Protein AF-A0AAF0RWY2-F1 (afdb_monomer)

Radius of gyration: 33.01 Å; Cα contacts (8 Å, |Δi|>4): 329; chains: 1; bounding box: 79×101×94 Å

Foldseek 3Di:
DPPVVVLVVLLVQLVVLLCCLPVPPDPDVVSVVSNVSSVVSVVVSVVCVVPPDPPCPPDDDDDDPPPDDPPPDDDDDDDDDDDDDDDDDDDDDDDDDDDDDDDDDDDDDDDDDDDDDDDDDDDDDDDDDDDDDDDDDDDPPDDPPPPPPPPDDVVVQLVQQKFFFFAFPVRHTDIDTFDPVLAAFEEEEADDDVSLQSLVSRLVSLQVSQPCPPPDDGWDKDKDDEAPRPDDDPDDPDDPHDHHQKMKIFTADPVRHTSYIYMYDHHPVPDDPDHQKYWYQDPVAIWIDGPVRPDITGGDGDGPPCPPPVVVPPPPPPPPDDDPDDDDDDDDD

pLDDT: mean 72.12, std 20.45, range [36.75, 98.25]

Nearest PDB structures (foldseek):
  9c3c-assembly1_d  TM=1.342E-01  e=4.438E+00  Oryctolagus cuniculus

Solvent-accessible surface area (backbone atoms only — not comparable to full-atom values): 21754 Å² total; per-residue (Å²): 130,56,74,65,58,55,48,53,51,38,55,50,50,18,52,50,30,38,47,49,34,71,74,40,97,52,62,71,70,60,24,52,52,30,42,53,52,17,52,49,35,52,51,50,51,55,45,56,67,68,64,55,72,76,75,80,73,71,89,71,81,90,75,77,91,81,76,78,74,92,75,78,76,84,78,90,78,89,82,95,84,83,90,80,89,82,78,87,83,84,81,78,91,81,86,88,85,88,78,84,82,89,77,86,75,92,77,92,75,82,82,77,88,78,85,82,76,86,78,89,78,85,76,78,89,75,86,75,76,92,74,90,74,90,76,75,95,70,90,83,85,80,76,88,74,73,69,75,66,74,80,68,53,70,66,56,53,59,70,36,45,68,44,69,57,25,24,32,93,87,63,48,76,40,70,46,62,37,38,98,86,48,40,35,33,36,35,38,33,23,66,59,72,67,34,53,36,44,50,51,25,50,49,52,47,60,66,61,55,62,70,80,52,93,84,60,77,76,65,47,74,50,73,46,72,12,56,85,50,96,61,85,80,79,82,61,88,86,66,78,90,45,57,72,42,21,34,39,32,36,32,26,43,84,89,65,49,69,34,35,38,38,36,37,24,55,39,79,92,67,57,67,96,71,59,46,36,38,38,42,39,53,100,89,48,36,32,37,34,50,65,85,64,84,56,80,41,59,32,52,63,46,60,57,78,76,70,69,72,70,72,80,68,68,68,76,87,83,82,82,82,80,78,85,78,76,86,90,80,85,86,82,137

Secondary structure (DSSP, 8-state):
--HHHHHHHHHHHHHHHHHHHHHS---HHHHHHHHHHHHHHHHHHHHHHH-S------------TT---TT--------------------------------------PPPP----------------------------SS----------HHHHHHT-PEEEEE-TT--EEEEPPPTTS-EEEEEE--SHHHHHHHHHHHHHHHH-----TTPPPPEEEEEE-TT-SS-----TT---PPTT-EEEEEE-TTS-EEEEEEEESSGGG--S--SEEEEEETTEEEEEETT----EEEEE-------GGGGG--------------------

Sequence (333 aa):
MSPFAARCCLVGAALLLAALGVLGDVPGTARVVLLVAAACCGGLDVLVVRTAPSVETGSAPLIDPLGADPFATATPDADPLAAGPVDTGRLGADPLGAGTTGAEPDGAHRPSADEASADEASADEASADEASADEASADQRGADRLEAAPFSDPEEERRRGVISLGRTADGRPVRVSTGADGTCHLVVVGVGALADAVFAAIATQLTVLDGSAPGGTAVEVREAFGPGVGRGAVTGAESPALPDGTAVAVRLEPDGGPLLTVVLVPGLHLLPRQWDHLVEVSRHGCRVQDRSGARWTTIEPVLPVLTEAADAGRVDAGRGHAGLAGAGRVEPG

Mean predicted aligned error: 18.53 Å

Structure (mmCIF, N/CA/C/O backbone):
data_AF-A0AAF0RWY2-F1
#
_entry.id   AF-A0AAF0RWY2-F1
#
loop_
_atom_site.group_PDB
_atom_site.id
_atom_site.type_symbol
_atom_site.label_atom_id
_atom_site.label_alt_id
_atom_site.label_comp_id
_atom_site.label_asym_id
_atom_site.label_entity_id
_atom_site.label_seq_id
_atom_site.pdbx_PDB_ins_code
_atom_site.Cartn_x
_atom_site.Cartn_y
_atom_site.Cartn_z
_atom_site.occupancy
_atom_site.B_iso_or_equiv
_atom_site.auth_seq_id
_atom_site.auth_comp_id
_atom_site.auth_asym_id
_atom_site.auth_atom_id
_atom_site.pdbx_PDB_model_num
ATOM 1 N N . MET A 1 1 ? -24.863 14.626 -4.725 1.00 60.03 1 MET A N 1
ATOM 2 C CA . MET A 1 1 ? -23.777 14.976 -3.781 1.00 60.03 1 MET A CA 1
ATOM 3 C C . MET A 1 1 ? -22.774 13.843 -3.776 1.00 60.03 1 MET A C 1
ATOM 5 O O . MET A 1 1 ? -23.206 12.698 -3.796 1.00 60.03 1 MET A O 1
ATOM 9 N N . SER A 1 2 ? -21.472 14.135 -3.793 1.00 78.88 2 SER A N 1
ATOM 10 C CA . SER A 1 2 ? -20.462 13.083 -3.662 1.00 78.88 2 SER A CA 1
ATOM 11 C C . SER A 1 2 ? -20.523 12.470 -2.252 1.00 78.88 2 SER A C 1
ATOM 13 O O . SER A 1 2 ? -20.866 13.177 -1.298 1.00 78.88 2 SER A O 1
ATOM 15 N N . PRO A 1 3 ? -20.187 11.179 -2.086 1.00 75.12 3 PRO A N 1
ATOM 16 C CA . PRO A 1 3 ? -20.139 10.536 -0.770 1.00 75.12 3 PRO A CA 1
ATOM 17 C C . PRO A 1 3 ? -19.197 11.266 0.201 1.00 75.12 3 PRO A C 1
ATOM 19 O O . PRO A 1 3 ? -19.457 11.318 1.399 1.00 75.12 3 PRO A O 1
ATOM 22 N N . PHE A 1 4 ? -18.155 11.916 -0.321 1.00 71.94 4 PHE A N 1
ATOM 23 C CA . PHE A 1 4 ? -17.268 12.781 0.453 1.00 71.94 4 PHE A CA 1
ATOM 24 C C . PHE A 1 4 ? -17.979 14.025 1.013 1.00 71.94 4 PHE A C 1
ATOM 26 O O . PHE A 1 4 ? -17.859 14.322 2.199 1.00 71.94 4 PHE A O 1
ATOM 33 N N . ALA A 1 5 ? -18.777 14.721 0.194 1.00 76.00 5 ALA A N 1
ATOM 34 C CA . ALA A 1 5 ? -19.522 15.901 0.638 1.00 76.00 5 ALA A CA 1
ATOM 35 C C . ALA A 1 5 ? -20.546 15.556 1.731 1.00 76.00 5 ALA A C 1
ATOM 37 O O . ALA A 1 5 ? -20.675 16.291 2.707 1.00 76.00 5 ALA A O 1
ATOM 38 N N . ALA A 1 6 ? -21.222 14.408 1.610 1.00 77.38 6 ALA A N 1
ATOM 39 C CA . ALA A 1 6 ? -22.154 13.931 2.631 1.00 77.38 6 ALA A CA 1
ATOM 40 C C . ALA A 1 6 ? -21.456 13.677 3.982 1.00 77.38 6 ALA A C 1
ATOM 42 O O . ALA A 1 6 ? -21.970 14.088 5.023 1.00 77.38 6 ALA A O 1
ATOM 43 N N . ARG A 1 7 ? -20.257 13.076 3.963 1.00 80.25 7 ARG A N 1
ATOM 44 C CA . ARG A 1 7 ? -19.438 12.841 5.166 1.00 80.25 7 ARG A CA 1
ATOM 45 C C . ARG A 1 7 ? -18.982 14.142 5.819 1.00 80.25 7 ARG A C 1
ATOM 47 O O . ARG A 1 7 ? -19.181 14.325 7.016 1.00 80.25 7 ARG A O 1
ATOM 54 N N . CYS A 1 8 ? -18.450 15.084 5.037 1.00 79.50 8 CYS A N 1
ATOM 55 C CA . CYS A 1 8 ? -18.064 16.400 5.558 1.00 79.50 8 CYS A CA 1
ATOM 56 C C . CYS A 1 8 ? -19.239 17.119 6.236 1.00 79.50 8 CYS A C 1
ATOM 58 O O . CYS A 1 8 ? -19.061 17.712 7.300 1.00 79.50 8 CYS A O 1
ATOM 60 N N . CYS A 1 9 ? -20.443 17.040 5.663 1.00 85.06 9 CYS A N 1
ATOM 61 C CA . CYS A 1 9 ? -21.633 17.633 6.269 1.00 85.06 9 CYS A CA 1
ATOM 62 C C . CYS A 1 9 ? -22.030 16.953 7.590 1.00 85.06 9 CYS A C 1
ATOM 64 O O . CYS A 1 9 ? -22.360 17.659 8.541 1.00 85.06 9 CYS A O 1
ATOM 66 N N . LEU A 1 10 ? -21.973 15.617 7.678 1.00 83.56 10 LEU A N 1
ATOM 67 C CA . LEU A 1 10 ? -22.312 14.878 8.904 1.00 83.56 10 LEU A CA 1
ATOM 68 C C . LEU A 1 10 ? -21.333 15.167 10.046 1.00 83.56 10 LEU A C 1
ATOM 70 O O . LEU A 1 10 ? -21.764 15.494 11.153 1.00 83.56 10 LEU A O 1
ATOM 74 N N . VAL A 1 11 ? -20.028 15.116 9.768 1.00 84.19 11 VAL A N 1
ATOM 75 C CA . VAL A 1 11 ? -18.984 15.408 10.763 1.00 84.19 11 VAL A CA 1
ATOM 76 C C . VAL A 1 11 ? -19.058 16.871 11.209 1.00 84.19 11 VAL A C 1
ATOM 78 O O . VAL A 1 11 ? -19.011 17.158 12.407 1.00 84.19 11 VAL A O 1
ATOM 81 N N . GLY A 1 12 ? -19.250 17.801 10.267 1.00 85.75 12 GLY A N 1
ATOM 82 C CA . GLY A 1 12 ? -19.410 19.223 10.571 1.00 85.75 12 GLY A CA 1
ATOM 83 C C . GLY A 1 12 ? -20.631 19.508 11.450 1.00 85.75 12 GLY A C 1
ATOM 84 O O . GLY A 1 12 ? -20.525 20.243 12.432 1.00 85.75 12 GLY A O 1
ATOM 85 N N . ALA A 1 13 ? -21.776 18.885 11.152 1.00 85.94 13 ALA A N 1
ATOM 86 C CA . ALA A 1 13 ? -22.985 19.021 11.959 1.00 85.94 13 ALA A CA 1
ATOM 87 C C . ALA A 1 13 ? -22.807 18.442 13.372 1.00 85.94 13 ALA A C 1
ATOM 89 O O . ALA A 1 13 ? -23.221 19.075 14.343 1.00 85.94 13 ALA A O 1
ATOM 90 N N . ALA A 1 14 ? -22.158 17.280 13.506 1.00 85.75 14 ALA A N 1
ATOM 91 C CA . ALA A 1 14 ? -21.892 16.661 14.805 1.00 85.75 14 ALA A CA 1
ATOM 92 C C . ALA A 1 14 ? -21.015 17.555 15.700 1.00 85.75 14 ALA A C 1
ATOM 94 O O . ALA A 1 14 ? -21.367 17.804 16.855 1.00 85.75 14 ALA A O 1
ATOM 95 N N . LEU A 1 15 ? -19.915 18.091 15.157 1.00 89.12 15 LEU A N 1
ATOM 96 C CA . LEU A 1 15 ? -19.011 18.988 15.886 1.00 89.12 15 LEU A CA 1
ATOM 97 C C . LEU A 1 15 ? -19.699 20.294 16.291 1.00 89.12 15 LEU A C 1
ATOM 99 O O . LEU A 1 15 ? -19.542 20.742 17.426 1.00 89.12 15 LEU A O 1
ATOM 103 N N . LEU A 1 16 ? -20.491 20.884 15.392 1.00 91.00 16 LEU A N 1
ATOM 104 C CA . LEU A 1 16 ? -21.227 22.113 15.680 1.00 91.00 16 LEU A CA 1
ATOM 105 C C . LEU A 1 16 ? -22.250 21.909 16.807 1.00 91.00 16 LEU A C 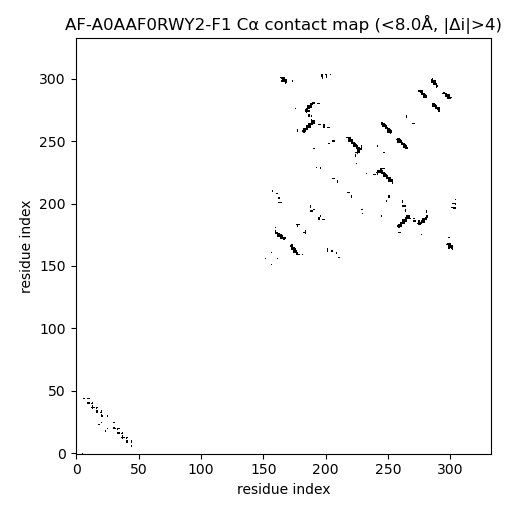1
ATOM 107 O O . LEU A 1 16 ? -22.317 22.721 17.728 1.00 91.00 16 LEU A O 1
ATOM 111 N N . LEU A 1 17 ? -23.019 20.816 16.769 1.00 85.00 17 LEU A N 1
ATOM 112 C CA . LEU A 1 17 ? -24.006 20.492 17.805 1.00 85.00 17 LEU A CA 1
ATOM 113 C C . LEU A 1 17 ? -23.346 20.210 19.160 1.00 85.00 17 LEU A C 1
ATOM 115 O O . LEU A 1 17 ? -23.830 20.692 20.185 1.00 85.00 17 LEU A O 1
ATOM 119 N N . ALA A 1 18 ? -22.222 19.489 19.171 1.00 85.25 18 ALA A N 1
ATOM 120 C CA . ALA A 1 18 ? -21.449 19.247 20.385 1.00 85.25 18 ALA A CA 1
ATOM 121 C C . ALA A 1 18 ? -20.901 20.557 20.975 1.00 85.25 18 ALA A C 1
ATOM 123 O O . ALA A 1 18 ? -21.056 20.805 22.171 1.00 85.25 18 ALA A O 1
ATOM 124 N N . ALA A 1 19 ? -20.333 21.433 20.139 1.00 87.31 19 ALA A N 1
ATOM 125 C CA . ALA A 1 19 ? -19.833 22.736 20.567 1.00 87.31 19 ALA A CA 1
ATOM 126 C C . ALA A 1 19 ? -20.952 23.617 21.145 1.00 87.31 19 ALA A C 1
ATOM 128 O O . ALA A 1 19 ? -20.782 24.187 22.221 1.00 87.31 19 ALA A O 1
ATOM 129 N N . LEU A 1 20 ? -22.116 23.678 20.487 1.00 88.19 20 LEU A N 1
ATOM 130 C CA . LEU A 1 20 ? -23.284 24.414 20.984 1.00 88.19 20 LEU A CA 1
ATOM 131 C C . LEU A 1 20 ? -23.815 23.842 22.305 1.00 88.19 20 LEU A C 1
ATOM 133 O O . LEU A 1 20 ? -24.197 24.607 23.187 1.00 88.19 20 LEU A O 1
ATOM 137 N N . GLY A 1 21 ? -23.815 22.518 22.471 1.00 85.19 21 GLY A N 1
ATOM 138 C CA . GLY A 1 21 ? -24.230 21.872 23.716 1.00 85.19 21 GLY A CA 1
ATOM 139 C C . GLY A 1 21 ? -23.279 22.151 24.885 1.00 85.19 21 GLY A C 1
ATOM 140 O O . GLY A 1 21 ? -23.738 22.392 26.000 1.00 85.19 21 GLY A O 1
ATOM 141 N N . VAL A 1 22 ? -21.965 22.142 24.640 1.00 88.25 22 VAL A N 1
ATOM 142 C CA . VAL A 1 22 ? -20.935 22.312 25.681 1.00 88.25 22 VAL A CA 1
ATOM 143 C C . VAL A 1 22 ? -20.715 23.782 26.041 1.00 88.25 22 VAL A C 1
ATOM 145 O O . VAL A 1 22 ? -20.659 24.117 27.222 1.00 88.25 22 VAL A O 1
ATOM 148 N N . LEU A 1 23 ? -20.590 24.653 25.038 1.00 91.81 23 LEU A N 1
ATOM 149 C CA . LEU A 1 23 ? -20.225 26.063 25.220 1.00 91.81 23 LEU A CA 1
ATOM 150 C C . LEU A 1 23 ? -21.443 26.981 25.336 1.00 91.81 23 LEU A C 1
ATOM 152 O O . LEU A 1 23 ? -21.331 28.083 25.867 1.00 91.81 23 LEU A O 1
ATOM 156 N N . GLY A 1 24 ? -22.599 26.553 24.827 1.00 89.88 24 GLY A N 1
ATOM 157 C CA . GLY A 1 24 ? -23.821 27.336 24.899 1.00 89.88 24 GLY A CA 1
ATOM 158 C C . GLY A 1 24 ? -24.411 27.341 26.307 1.00 89.88 24 GLY A C 1
ATOM 159 O O . GLY A 1 24 ? -24.459 26.311 26.994 1.00 89.88 24 GLY A O 1
ATOM 160 N N . ASP A 1 25 ? -24.925 28.503 26.704 1.00 90.00 25 ASP A N 1
ATOM 161 C CA . ASP A 1 25 ? -25.772 28.656 27.885 1.00 90.00 25 ASP A CA 1
ATOM 162 C C . ASP A 1 25 ? -27.186 28.147 27.567 1.00 90.00 25 ASP A C 1
ATOM 164 O O . ASP A 1 25 ? -28.130 28.896 27.316 1.00 90.00 25 ASP A O 1
ATOM 168 N N . VAL A 1 26 ? -27.286 26.825 27.427 1.00 90.00 26 VAL A N 1
ATOM 169 C CA . VAL A 1 26 ? -28.505 26.130 27.026 1.00 90.00 26 VAL A CA 1
ATOM 170 C C . VAL A 1 26 ? -29.102 25.446 28.260 1.00 90.00 26 VAL A C 1
ATOM 172 O O . VAL A 1 26 ? -28.394 24.687 28.931 1.00 90.00 26 VAL A O 1
ATOM 175 N N . PRO A 1 27 ? -30.395 25.658 28.575 1.00 87.00 27 PRO A N 1
ATOM 176 C CA . PRO A 1 27 ? -31.041 25.024 29.720 1.00 87.00 27 PRO A CA 1
ATOM 177 C C . PRO A 1 27 ? -31.003 23.492 29.607 1.00 87.00 27 PRO A C 1
ATOM 179 O O . PRO A 1 27 ? -31.053 22.927 28.512 1.00 87.00 27 PRO A O 1
ATOM 182 N N . GLY A 1 28 ? -30.914 22.818 30.758 1.00 88.62 28 GLY A N 1
ATOM 183 C CA . GLY A 1 28 ? -30.430 21.436 30.875 1.00 88.62 28 GLY A CA 1
ATOM 184 C C . GLY A 1 28 ? -31.049 20.409 29.921 1.00 88.62 28 GLY A C 1
ATOM 185 O O . GLY A 1 28 ? -30.322 19.604 29.345 1.00 88.62 28 GLY A O 1
ATOM 186 N N . THR A 1 29 ? -32.361 20.449 29.679 1.00 91.81 29 THR A N 1
ATOM 187 C CA . THR A 1 29 ? -33.021 19.511 28.751 1.00 91.81 29 THR A CA 1
ATOM 188 C C . THR A 1 29 ? -32.620 19.741 27.295 1.00 91.81 29 THR A C 1
ATOM 190 O O . THR A 1 29 ? -32.373 18.780 26.570 1.00 91.81 29 THR A O 1
ATOM 193 N N . ALA A 1 30 ? -32.477 20.994 26.865 1.00 85.00 30 ALA A N 1
ATOM 194 C CA . ALA A 1 30 ? -32.045 21.321 25.510 1.00 85.00 30 ALA A CA 1
ATOM 195 C C . ALA A 1 30 ? -30.559 20.982 25.280 1.00 85.00 30 ALA A C 1
ATOM 197 O O . ALA A 1 30 ? -30.203 20.516 24.198 1.00 85.00 30 ALA A O 1
ATOM 198 N N . ARG A 1 31 ? -29.707 21.093 26.311 1.00 88.12 31 ARG A N 1
ATOM 199 C CA . ARG A 1 31 ? -28.316 20.608 26.255 1.00 88.12 31 ARG A CA 1
ATOM 200 C C . ARG A 1 31 ? -28.246 19.094 26.019 1.00 88.12 31 ARG A C 1
ATOM 202 O O . ARG A 1 31 ? -27.472 18.651 25.174 1.00 88.12 31 ARG A O 1
ATOM 209 N N . VAL A 1 32 ? -29.071 18.304 26.713 1.00 89.75 32 VAL A N 1
ATOM 210 C CA . VAL A 1 32 ? -29.123 16.842 26.518 1.00 89.75 32 VAL A CA 1
ATOM 211 C C . VAL A 1 32 ? -29.552 16.492 25.091 1.00 89.75 32 VAL A C 1
ATOM 213 O O . VAL A 1 32 ? -28.916 15.654 24.458 1.00 89.75 32 VAL A O 1
ATOM 216 N N . VAL A 1 33 ? -30.567 17.172 24.547 1.00 91.38 33 VAL A N 1
ATOM 217 C CA . VAL A 1 33 ? -31.030 16.943 23.166 1.00 91.38 33 VAL A CA 1
ATOM 218 C C . VAL A 1 33 ? -29.926 17.230 22.142 1.00 91.38 33 VAL A C 1
ATOM 220 O O . VAL A 1 33 ? -29.730 16.430 21.229 1.00 91.38 33 VAL A O 1
ATOM 223 N N . LEU A 1 34 ? -29.167 18.319 22.306 1.00 84.94 34 LEU A N 1
ATOM 224 C CA . LEU A 1 34 ? -28.057 18.661 21.406 1.00 84.94 34 LEU A CA 1
ATOM 225 C C . LEU A 1 34 ? -26.933 17.616 21.440 1.00 84.94 34 LEU A C 1
ATOM 227 O O . LEU A 1 34 ? -26.422 17.235 20.387 1.00 84.94 34 LEU A O 1
ATOM 231 N N . LEU A 1 35 ? -26.578 17.113 22.626 1.00 84.31 35 LEU A N 1
ATOM 232 C CA . LEU A 1 35 ? -25.543 16.085 22.770 1.00 84.31 35 LEU A CA 1
ATOM 233 C C . LEU A 1 35 ? -25.983 14.735 22.188 1.00 84.31 35 LEU A C 1
ATOM 235 O O . LEU A 1 35 ? -25.196 14.078 21.508 1.00 84.31 35 LEU A O 1
ATOM 239 N N . VAL A 1 36 ? -27.245 14.344 22.387 1.00 91.00 36 VAL A N 1
ATOM 240 C CA . VAL A 1 36 ? -27.810 13.128 21.779 1.00 91.00 36 VAL A CA 1
ATOM 241 C C . VAL A 1 36 ? -27.847 13.248 20.254 1.00 91.00 36 VAL A C 1
ATOM 243 O O . VAL A 1 36 ? -27.477 12.304 19.558 1.00 91.00 36 VAL A O 1
ATOM 246 N N . ALA A 1 37 ? -28.230 14.411 19.720 1.00 88.06 37 ALA A N 1
ATOM 247 C CA . ALA A 1 37 ? -28.212 14.662 18.281 1.00 88.06 37 ALA A CA 1
ATOM 248 C C . ALA A 1 37 ? -26.786 14.586 17.705 1.00 88.06 37 ALA A C 1
ATOM 250 O O . ALA A 1 37 ? -26.579 13.941 16.678 1.00 88.06 37 ALA A O 1
ATOM 251 N N . ALA A 1 38 ? -25.791 15.163 18.389 1.00 86.81 38 ALA A N 1
ATOM 252 C CA . ALA A 1 38 ? -24.385 15.063 17.993 1.00 86.81 38 ALA A CA 1
ATOM 253 C C . ALA A 1 38 ? -23.887 13.606 17.981 1.00 86.81 38 ALA A C 1
ATOM 255 O O . ALA A 1 38 ? -23.265 13.173 17.008 1.00 86.81 38 ALA A O 1
ATOM 256 N N . ALA A 1 39 ? -24.215 12.830 19.020 1.00 84.38 39 ALA A N 1
ATOM 257 C CA . ALA A 1 39 ? -23.885 11.408 19.096 1.00 84.38 39 ALA A CA 1
ATOM 258 C C . ALA A 1 39 ? -24.559 10.597 17.974 1.00 84.38 39 ALA A C 1
ATOM 260 O O . ALA A 1 39 ? -23.928 9.725 17.379 1.00 84.38 39 ALA A O 1
ATOM 261 N N . CYS A 1 40 ? -25.812 10.915 17.635 1.00 88.81 40 CYS A N 1
ATOM 262 C CA . CYS A 1 40 ? -26.535 10.279 16.535 1.00 88.81 40 CYS A CA 1
ATOM 263 C C . CYS A 1 40 ? -25.875 10.563 15.176 1.00 88.81 40 CYS A C 1
ATOM 265 O O . CYS A 1 40 ? -25.651 9.631 14.405 1.00 88.81 40 CYS A O 1
ATOM 267 N N . CYS A 1 41 ? -25.481 11.814 14.907 1.00 82.56 41 CYS A N 1
ATOM 268 C CA . CYS A 1 41 ? -24.749 12.171 13.688 1.00 82.56 41 CYS A CA 1
ATOM 269 C C . CYS A 1 41 ? -23.411 11.420 13.575 1.00 82.56 41 CYS A C 1
ATOM 271 O O . CYS A 1 41 ? -23.096 10.902 12.505 1.00 82.56 41 CYS A O 1
ATOM 273 N N . GLY A 1 42 ? -22.658 11.300 14.676 1.00 78.38 42 GLY A N 1
ATOM 274 C CA . GLY A 1 42 ? -21.427 10.501 14.710 1.00 78.38 42 GLY A CA 1
ATOM 275 C C . GLY A 1 42 ? -21.676 9.004 14.483 1.00 78.38 42 GLY A C 1
ATOM 276 O O . GLY A 1 42 ? -20.946 8.357 13.737 1.00 78.38 42 GLY A O 1
ATOM 277 N N . GLY A 1 43 ? -22.747 8.453 15.064 1.00 84.88 43 GLY A N 1
ATOM 278 C CA . GLY A 1 43 ? -23.145 7.058 14.855 1.00 84.88 43 GLY A CA 1
ATOM 279 C C . GLY A 1 43 ? -23.544 6.753 13.408 1.00 84.88 43 GLY A C 1
ATOM 280 O O . GLY A 1 43 ? -23.165 5.709 12.876 1.00 84.88 43 GLY A O 1
ATOM 281 N N . LEU A 1 44 ? -24.261 7.671 12.750 1.00 81.31 44 LEU A N 1
ATOM 282 C CA . LEU A 1 44 ? -24.630 7.542 11.338 1.00 81.31 44 LEU A CA 1
ATOM 283 C C . LEU A 1 44 ? -23.410 7.581 10.414 1.00 81.31 44 LEU A C 1
ATOM 285 O O . LEU A 1 44 ? -23.374 6.815 9.457 1.00 81.31 44 LEU A O 1
ATOM 289 N N . ASP A 1 45 ? -22.401 8.405 10.705 1.00 80.06 45 ASP A N 1
ATOM 290 C CA . ASP A 1 45 ? -21.154 8.424 9.929 1.00 80.06 45 ASP A CA 1
ATOM 291 C C . ASP A 1 45 ? -20.431 7.065 9.991 1.00 80.06 45 ASP A C 1
ATOM 293 O O . ASP A 1 45 ? -20.089 6.485 8.958 1.00 80.06 45 ASP A O 1
ATOM 297 N N . VAL A 1 46 ? -20.315 6.476 11.189 1.00 76.06 46 VAL A N 1
ATOM 298 C CA . VAL A 1 46 ? -19.726 5.136 11.375 1.00 76.06 46 VAL A CA 1
ATOM 299 C C . VAL A 1 46 ? -20.534 4.055 10.652 1.00 76.06 46 VAL A C 1
ATOM 301 O O . VAL A 1 46 ? -19.952 3.163 10.030 1.00 76.06 46 VAL A O 1
ATOM 304 N N . LEU A 1 47 ? -21.866 4.127 10.710 1.00 81.25 47 LEU A N 1
ATOM 305 C CA . LEU A 1 47 ? -22.746 3.217 9.977 1.00 81.25 47 LEU A CA 1
ATOM 306 C C . LEU A 1 47 ? -22.540 3.350 8.468 1.00 81.25 47 LEU A C 1
ATOM 308 O O . LEU A 1 47 ? -22.305 2.340 7.824 1.00 81.25 47 LEU A O 1
ATOM 312 N N . VAL A 1 48 ? -22.516 4.566 7.917 1.00 80.38 48 VAL A N 1
ATOM 313 C CA . VAL A 1 48 ? -22.273 4.814 6.484 1.00 80.38 48 VAL A CA 1
ATOM 314 C C . VAL A 1 48 ? -20.898 4.303 6.040 1.00 80.38 48 VAL A C 1
ATOM 316 O O . VAL A 1 48 ? -20.762 3.798 4.926 1.00 80.38 48 VAL A O 1
ATOM 319 N N . VAL A 1 49 ? -19.873 4.399 6.891 1.00 75.44 49 VAL A N 1
ATOM 320 C CA . VAL A 1 49 ? -18.549 3.816 6.618 1.00 75.44 49 VAL A CA 1
ATOM 321 C C . VAL A 1 49 ? -18.609 2.289 6.592 1.00 75.44 49 VAL A C 1
ATOM 323 O O . VAL A 1 49 ? -17.988 1.674 5.730 1.00 75.44 49 VAL A O 1
ATOM 326 N N . ARG A 1 50 ? -19.363 1.672 7.508 1.00 77.12 50 ARG A N 1
ATOM 327 C CA . ARG A 1 50 ? -19.470 0.210 7.609 1.00 77.12 50 ARG A CA 1
ATOM 328 C C . ARG A 1 50 ? -20.408 -0.421 6.587 1.00 77.12 50 ARG A C 1
ATOM 330 O O . ARG A 1 50 ? -20.172 -1.556 6.194 1.00 77.12 50 ARG A O 1
ATOM 337 N N . THR A 1 51 ? -21.466 0.275 6.185 1.00 72.44 51 THR A N 1
ATOM 338 C CA . THR A 1 51 ? -22.480 -0.233 5.253 1.00 72.44 51 THR A CA 1
ATOM 339 C C . THR A 1 51 ? -22.228 0.189 3.820 1.00 72.44 51 THR A C 1
ATOM 341 O O . THR A 1 51 ? -23.082 -0.077 2.980 1.00 72.44 51 THR A O 1
ATOM 344 N N . ALA A 1 52 ? -21.112 0.864 3.519 1.00 63.22 52 ALA A N 1
ATOM 345 C CA . ALA A 1 52 ? -20.681 1.020 2.139 1.00 63.22 52 ALA A CA 1
ATOM 346 C C . ALA A 1 52 ? -20.577 -0.398 1.558 1.00 63.22 52 ALA A C 1
ATOM 348 O O . ALA A 1 52 ? -19.719 -1.159 2.017 1.00 63.22 52 ALA A O 1
ATOM 349 N N . PRO A 1 53 ? -21.496 -0.799 0.655 1.00 46.47 53 PRO A N 1
ATOM 350 C CA . PRO A 1 53 ? -21.523 -2.161 0.170 1.00 46.47 53 PRO A CA 1
ATOM 351 C C . PRO A 1 53 ? -20.166 -2.404 -0.468 1.00 46.47 53 PRO A C 1
ATOM 353 O O . PRO A 1 53 ? -19.762 -1.681 -1.381 1.00 46.47 53 PRO A O 1
ATOM 356 N N . SER A 1 54 ? -19.448 -3.399 0.050 1.00 46.47 54 SER A N 1
ATOM 357 C CA . SER A 1 54 ? -18.448 -4.068 -0.765 1.00 46.47 54 SER A CA 1
ATOM 358 C C . SER A 1 54 ? -19.262 -4.607 -1.923 1.00 46.47 54 SER A C 1
ATOM 360 O O . SER A 1 54 ? -20.077 -5.504 -1.723 1.00 46.47 54 SER A O 1
ATOM 362 N N . VAL A 1 55 ? -19.200 -3.919 -3.064 1.00 50.97 55 VAL A N 1
ATOM 363 C CA . VAL A 1 55 ? -19.871 -4.354 -4.280 1.00 50.97 55 VAL A CA 1
ATOM 364 C C . VAL A 1 55 ? -19.336 -5.753 -4.512 1.00 50.97 55 VAL A C 1
ATOM 366 O O . VAL A 1 55 ? -18.158 -5.937 -4.798 1.00 50.97 55 VAL A O 1
ATOM 369 N N . GLU A 1 56 ? -20.182 -6.736 -4.226 1.00 48.75 56 GLU A N 1
ATOM 370 C CA . GLU A 1 56 ? -19.886 -8.144 -4.393 1.00 48.75 56 GLU A CA 1
ATOM 371 C C . GLU A 1 56 ? -19.925 -8.375 -5.904 1.00 48.75 56 GLU A C 1
ATOM 373 O O . GLU A 1 56 ? -20.948 -8.725 -6.494 1.00 48.75 56 GLU A O 1
ATOM 378 N N . THR A 1 57 ? -18.830 -8.001 -6.567 1.00 48.50 57 THR A N 1
ATOM 379 C CA . THR A 1 57 ? -18.669 -8.175 -8.002 1.00 48.50 57 THR A CA 1
ATOM 380 C C . THR A 1 57 ? -18.530 -9.669 -8.233 1.00 48.50 57 THR A C 1
ATOM 382 O O . THR A 1 57 ? -17.565 -10.300 -7.800 1.00 48.50 57 THR A O 1
ATOM 385 N N . GLY A 1 58 ? -19.564 -10.240 -8.849 1.00 44.47 58 GLY A N 1
ATOM 386 C CA . GLY A 1 58 ? -19.674 -11.660 -9.131 1.00 44.47 58 GLY A CA 1
ATOM 387 C C . GLY A 1 58 ? -18.393 -12.230 -9.730 1.00 44.47 58 GLY A C 1
ATOM 388 O O . GLY A 1 58 ? -17.797 -11.638 -10.626 1.00 44.47 58 GLY A O 1
ATOM 389 N N . SER A 1 59 ? -18.015 -13.390 -9.193 1.00 40.91 59 SER A N 1
ATOM 390 C CA . SER A 1 59 ? -16.940 -14.284 -9.619 1.00 40.91 59 SER A CA 1
ATOM 391 C C . SER A 1 59 ? -16.575 -14.126 -11.102 1.00 40.91 59 SER A C 1
ATOM 393 O O . SER A 1 59 ? -17.219 -14.693 -11.985 1.00 40.91 59 SER A O 1
ATOM 395 N N . ALA A 1 60 ? -15.533 -13.339 -11.368 1.00 43.78 60 ALA A N 1
ATOM 396 C CA . ALA A 1 60 ? -14.849 -13.358 -12.648 1.00 43.78 60 ALA A CA 1
ATOM 397 C C . ALA A 1 60 ? -13.877 -14.553 -12.661 1.00 43.78 60 ALA A C 1
ATOM 399 O O . ALA A 1 60 ? -13.261 -14.856 -11.632 1.00 43.78 60 ALA A O 1
ATOM 400 N N . PRO A 1 61 ? -13.758 -15.266 -13.792 1.00 39.44 61 PRO A N 1
ATOM 401 C CA . PRO A 1 61 ? -12.943 -16.465 -13.889 1.00 39.44 61 PRO A CA 1
ATOM 402 C C . PRO A 1 61 ? -11.465 -16.134 -13.665 1.00 39.44 61 PRO A C 1
ATOM 404 O O . PRO A 1 61 ? -10.929 -15.178 -14.219 1.00 39.44 61 PRO A O 1
ATOM 407 N N . LEU A 1 62 ? -10.826 -16.967 -12.848 1.00 38.16 62 LEU A N 1
ATOM 408 C CA . LEU A 1 62 ? -9.392 -17.023 -12.596 1.00 38.16 62 LEU A CA 1
ATOM 409 C C . LEU A 1 62 ? -8.631 -17.158 -13.929 1.00 38.16 62 LEU A C 1
ATOM 411 O O . LEU A 1 62 ? -8.529 -18.255 -14.474 1.00 38.16 62 LEU A O 1
ATOM 415 N N . ILE A 1 63 ? -8.122 -16.048 -14.467 1.00 43.53 63 ILE A N 1
ATOM 416 C CA . ILE A 1 63 ? -7.161 -16.058 -15.574 1.00 43.53 63 ILE A CA 1
ATOM 417 C C . ILE A 1 63 ? -5.764 -16.102 -14.962 1.00 43.53 63 ILE A C 1
ATOM 419 O O . ILE A 1 63 ? -5.411 -15.244 -14.158 1.00 43.53 63 ILE A O 1
ATOM 423 N N . ASP A 1 64 ? -4.999 -17.123 -15.340 1.00 40.66 64 ASP A N 1
ATOM 424 C CA . ASP A 1 64 ? -3.583 -17.299 -15.025 1.00 40.66 64 ASP A CA 1
ATOM 425 C C . ASP A 1 64 ? -2.738 -16.408 -15.963 1.00 40.66 64 ASP A C 1
ATOM 427 O O . ASP A 1 64 ? -2.691 -16.682 -17.166 1.00 40.66 64 ASP A O 1
ATOM 431 N N . PRO A 1 65 ? -2.103 -15.319 -15.485 1.00 42.41 65 PRO A N 1
ATOM 432 C CA . PRO A 1 65 ? -1.410 -14.373 -16.358 1.00 42.41 65 PRO A CA 1
ATOM 433 C C . PRO A 1 65 ? 0.042 -14.770 -16.687 1.00 42.41 65 PRO A C 1
ATOM 435 O O . PRO A 1 65 ? 0.801 -13.928 -17.154 1.00 42.41 65 PRO A O 1
ATOM 438 N N . LEU A 1 66 ? 0.459 -16.024 -16.472 1.00 43.22 66 LEU A N 1
ATOM 439 C CA . LEU A 1 66 ? 1.852 -16.461 -16.685 1.00 43.22 66 LEU A CA 1
ATOM 440 C C . LEU A 1 66 ? 2.053 -17.484 -17.821 1.00 43.22 66 LEU A C 1
ATOM 442 O O . LEU A 1 66 ? 3.112 -18.095 -17.916 1.00 43.22 66 LEU A O 1
ATOM 446 N N . GLY A 1 67 ? 1.070 -17.656 -18.711 1.00 36.75 67 GLY A N 1
ATOM 447 C CA . GLY A 1 67 ? 1.111 -18.678 -19.768 1.00 36.75 67 GLY A CA 1
ATOM 448 C C . GLY A 1 67 ? 1.616 -18.259 -21.158 1.00 36.75 67 GLY A C 1
ATOM 449 O O . GLY A 1 67 ? 1.652 -19.110 -22.042 1.00 36.75 67 GLY A O 1
ATOM 450 N N . ALA A 1 68 ? 1.973 -16.995 -21.403 1.00 41.88 68 ALA A N 1
ATOM 451 C CA . ALA A 1 68 ? 2.408 -16.549 -22.732 1.00 41.88 68 ALA A CA 1
ATOM 452 C C . ALA A 1 68 ? 3.920 -16.285 -22.763 1.00 41.88 68 ALA A C 1
ATOM 454 O O . ALA A 1 68 ? 4.370 -15.190 -22.441 1.00 41.88 68 ALA A O 1
ATOM 455 N N . ASP A 1 69 ? 4.688 -17.297 -23.170 1.00 41.66 69 ASP A N 1
ATOM 456 C CA . ASP A 1 69 ? 6.087 -17.159 -23.583 1.00 41.66 69 ASP A CA 1
ATOM 457 C C . ASP A 1 69 ? 6.167 -16.274 -24.848 1.00 41.66 69 ASP A C 1
ATOM 459 O O . ASP A 1 69 ? 5.661 -16.676 -25.901 1.00 41.66 69 ASP A O 1
ATOM 463 N N . PRO A 1 70 ? 6.820 -15.096 -24.821 1.00 46.66 70 PRO A N 1
ATOM 464 C CA . PRO A 1 70 ? 6.964 -14.243 -26.004 1.00 46.66 70 PRO A CA 1
ATOM 465 C C . PRO A 1 70 ? 8.058 -14.713 -26.988 1.00 46.66 70 PRO A C 1
ATOM 467 O O . PRO A 1 70 ? 8.372 -13.998 -27.936 1.00 46.66 70 PRO A O 1
ATOM 470 N N . PHE A 1 71 ? 8.633 -15.910 -26.808 1.00 46.53 71 PHE A N 1
ATOM 471 C CA . PHE A 1 71 ? 9.756 -16.416 -27.616 1.00 46.53 71 PHE A CA 1
ATOM 472 C C . PHE A 1 71 ? 9.441 -17.623 -28.512 1.00 46.53 71 PHE A C 1
ATOM 474 O O . PHE A 1 71 ? 10.361 -18.223 -29.071 1.00 46.53 71 PHE A O 1
ATOM 481 N N . ALA A 1 72 ? 8.167 -17.964 -28.732 1.00 44.56 72 ALA A N 1
ATOM 482 C CA . ALA A 1 72 ? 7.815 -18.915 -29.786 1.00 44.56 72 ALA A CA 1
ATOM 483 C C . ALA A 1 72 ? 8.040 -18.267 -31.165 1.00 44.56 72 ALA A C 1
ATOM 485 O O . ALA A 1 72 ? 7.181 -17.581 -31.720 1.00 44.56 72 ALA A O 1
ATOM 486 N N . THR A 1 73 ? 9.239 -18.466 -31.705 1.00 42.19 73 THR A N 1
ATOM 487 C CA . THR A 1 73 ? 9.624 -18.081 -33.058 1.00 42.19 73 THR A CA 1
ATOM 488 C C . THR A 1 73 ? 8.693 -18.743 -34.070 1.00 42.19 73 THR A C 1
ATOM 490 O O . THR A 1 73 ? 8.658 -19.963 -34.230 1.00 42.19 73 THR A O 1
ATOM 493 N N . ALA A 1 74 ? 7.923 -17.911 -34.770 1.00 40.88 74 ALA A N 1
ATOM 494 C CA . ALA A 1 74 ? 7.150 -18.324 -35.926 1.00 40.88 74 ALA A CA 1
ATOM 495 C C . ALA A 1 74 ? 8.097 -18.903 -36.987 1.00 40.88 74 ALA A C 1
ATOM 497 O O . ALA A 1 74 ? 8.935 -18.199 -37.550 1.00 40.88 74 ALA A O 1
ATOM 498 N N . THR A 1 75 ? 7.948 -20.195 -37.260 1.00 45.62 75 THR A N 1
ATOM 499 C CA . THR A 1 75 ? 8.402 -20.814 -38.504 1.00 45.62 75 THR A CA 1
ATOM 500 C C . THR A 1 75 ? 7.257 -20.697 -39.512 1.00 45.62 75 THR A C 1
ATOM 502 O O . THR A 1 75 ? 6.160 -21.182 -39.233 1.00 45.62 75 THR A O 1
ATOM 505 N N . PRO A 1 76 ? 7.446 -20.029 -40.661 1.00 61.31 76 PRO A N 1
ATOM 506 C CA . PRO A 1 76 ? 6.519 -20.139 -41.773 1.00 61.31 76 PRO A CA 1
ATOM 507 C C . PRO A 1 76 ? 6.929 -21.352 -42.616 1.00 61.31 76 PRO A C 1
ATOM 509 O O . PRO A 1 76 ? 8.096 -21.453 -42.976 1.00 61.31 76 PRO A O 1
ATOM 512 N N . ASP A 1 77 ? 6.007 -22.284 -42.872 1.00 43.22 77 ASP A N 1
ATOM 513 C CA . ASP A 1 77 ? 5.782 -22.902 -44.194 1.00 43.22 77 ASP A CA 1
ATOM 514 C C . ASP A 1 77 ? 4.852 -24.133 -44.123 1.00 43.22 77 ASP A C 1
ATOM 516 O O . ASP A 1 77 ? 5.098 -25.057 -43.354 1.00 43.22 77 ASP A O 1
ATOM 520 N N . ALA A 1 78 ? 3.841 -24.121 -45.013 1.00 43.25 78 ALA A N 1
ATOM 521 C CA . ALA A 1 78 ? 3.012 -25.225 -45.546 1.00 43.25 78 ALA A CA 1
ATOM 522 C C . ALA A 1 78 ? 2.162 -26.053 -44.545 1.00 43.25 78 ALA A C 1
ATOM 524 O O . ALA A 1 78 ? 2.633 -26.494 -43.511 1.00 43.25 78 ALA A O 1
ATOM 525 N N . ASP A 1 79 ? 0.876 -26.362 -44.756 1.00 46.03 79 ASP A N 1
ATOM 526 C CA . ASP A 1 79 ? 0.127 -26.702 -45.978 1.00 46.03 79 ASP A CA 1
ATOM 527 C C . ASP A 1 79 ? -1.399 -26.690 -45.650 1.00 46.03 79 ASP A C 1
ATOM 529 O O . ASP A 1 79 ? -1.765 -27.152 -44.562 1.00 46.03 79 ASP A O 1
ATOM 533 N N . PRO A 1 80 ? -2.323 -26.188 -46.500 1.00 54.94 80 PRO A N 1
ATOM 534 C CA . PRO A 1 80 ? -3.746 -26.120 -46.169 1.00 54.94 80 PRO A CA 1
ATOM 535 C C . PRO A 1 80 ? -4.560 -27.193 -46.905 1.00 54.94 80 PRO A C 1
ATOM 537 O O . PRO A 1 80 ? -5.038 -26.963 -48.013 1.00 54.94 80 PRO A O 1
ATOM 540 N N . LEU A 1 81 ? -4.813 -28.340 -46.270 1.00 48.50 81 LEU A N 1
ATOM 541 C CA . LEU A 1 81 ? -5.813 -29.301 -46.747 1.00 48.50 81 LEU A CA 1
ATOM 542 C C . LEU A 1 81 ? -6.484 -30.040 -45.583 1.00 48.50 81 LEU A C 1
ATOM 544 O O . LEU A 1 81 ? -5.888 -30.930 -44.990 1.00 48.50 81 LEU A O 1
ATOM 548 N N . ALA A 1 82 ? -7.743 -29.696 -45.299 1.00 46.25 82 ALA A N 1
ATOM 549 C CA . ALA A 1 82 ? -8.875 -30.633 -45.238 1.00 46.25 82 ALA A CA 1
ATOM 550 C C . ALA A 1 82 ? -10.039 -30.034 -44.438 1.00 46.25 82 ALA A C 1
ATOM 552 O O . ALA A 1 82 ? -9.956 -29.772 -43.241 1.00 46.25 82 ALA A O 1
ATOM 553 N N . ALA A 1 83 ? -11.151 -29.853 -45.142 1.00 49.03 83 ALA A N 1
ATOM 554 C CA . ALA A 1 83 ? -12.449 -29.528 -44.591 1.00 49.03 83 ALA A CA 1
ATOM 555 C C . ALA A 1 83 ? -13.037 -30.704 -43.793 1.00 49.03 83 ALA A C 1
ATOM 557 O O . ALA A 1 83 ? -12.933 -31.859 -44.205 1.00 49.03 83 ALA A O 1
ATOM 558 N N . GLY A 1 84 ? -13.755 -30.384 -42.718 1.00 44.84 84 GLY A N 1
ATOM 559 C CA . GLY A 1 84 ? -14.701 -31.281 -42.059 1.00 44.84 84 GLY A CA 1
ATOM 560 C C . GLY A 1 84 ? -15.738 -30.462 -41.282 1.00 44.84 84 GLY A C 1
ATOM 561 O O . GLY A 1 84 ? -15.341 -29.694 -40.408 1.00 44.84 84 GLY A O 1
ATOM 562 N N . PRO A 1 85 ? -17.045 -30.557 -41.592 1.00 58.31 85 PRO A N 1
ATOM 563 C CA . PRO A 1 85 ? -18.084 -29.870 -40.837 1.00 58.31 85 PRO A CA 1
ATOM 564 C C . PRO A 1 85 ? -18.465 -30.719 -39.620 1.00 58.31 85 PRO A C 1
ATOM 566 O O . PRO A 1 85 ? -18.900 -31.859 -39.776 1.00 58.31 85 PRO A O 1
ATOM 569 N N . VAL A 1 86 ? -18.320 -30.173 -38.412 1.00 55.19 86 VAL A N 1
ATOM 570 C CA . VAL A 1 86 ? -18.813 -30.827 -37.192 1.00 55.19 86 VAL A CA 1
ATOM 571 C C . VAL A 1 86 ? -20.113 -30.162 -36.753 1.00 55.19 86 VAL A C 1
ATOM 573 O O . VAL A 1 86 ? -20.141 -29.069 -36.195 1.00 55.19 86 VAL A O 1
ATOM 576 N N . ASP A 1 87 ? -21.173 -30.854 -37.150 1.00 48.09 87 ASP A N 1
ATOM 577 C CA . ASP A 1 87 ? -22.483 -31.061 -36.537 1.00 48.09 87 ASP A CA 1
ATOM 578 C C . ASP A 1 87 ? -22.870 -30.210 -35.308 1.00 48.09 87 ASP A C 1
ATOM 580 O O . ASP A 1 87 ? -22.306 -30.315 -34.216 1.00 48.09 87 ASP A O 1
ATOM 584 N N . THR A 1 88 ? -23.929 -29.416 -35.475 1.00 48.56 88 THR A N 1
ATOM 585 C CA . THR A 1 88 ? -24.643 -28.711 -34.408 1.00 48.56 88 THR A CA 1
ATOM 586 C C . THR A 1 88 ? -25.619 -29.664 -33.713 1.00 48.56 88 THR A C 1
ATOM 588 O O . THR A 1 88 ? -26.816 -29.713 -34.002 1.00 48.56 88 THR A O 1
ATOM 591 N N . GLY A 1 89 ? -25.093 -30.410 -32.740 1.00 42.66 89 GLY A N 1
ATOM 592 C CA . GLY A 1 89 ? -25.856 -31.275 -31.841 1.00 42.66 89 GLY A CA 1
ATOM 593 C C . GLY A 1 89 ? -26.787 -30.496 -30.908 1.00 42.66 89 GLY A C 1
ATOM 594 O O . GLY A 1 89 ? -26.415 -30.084 -29.814 1.00 42.66 89 GLY A O 1
ATOM 595 N N . ARG A 1 90 ? -28.026 -30.324 -31.364 1.00 48.00 90 ARG A N 1
ATOM 596 C CA . ARG A 1 90 ? -29.205 -29.842 -30.640 1.00 48.00 90 ARG A CA 1
ATOM 597 C C . ARG A 1 90 ? -29.734 -30.922 -29.685 1.00 48.00 90 ARG A C 1
ATOM 599 O O . ARG A 1 90 ? -30.358 -31.874 -30.136 1.00 48.00 90 ARG A O 1
ATOM 606 N N . LEU A 1 91 ? -29.568 -30.728 -28.380 1.00 47.72 91 LEU A N 1
ATOM 607 C CA . LEU A 1 91 ? -30.297 -31.392 -27.285 1.00 47.72 91 LEU A CA 1
ATOM 608 C C . LEU A 1 91 ? -30.386 -30.346 -26.165 1.00 47.72 91 LEU A C 1
ATOM 610 O O . LEU A 1 91 ? -29.411 -29.654 -25.916 1.00 47.72 91 LEU A O 1
ATOM 614 N N . GLY A 1 92 ? -31.466 -30.095 -25.451 1.00 40.12 92 GLY A N 1
ATOM 615 C CA . GLY A 1 92 ? -32.785 -30.683 -25.318 1.00 40.12 92 GLY A CA 1
ATOM 616 C C . GLY A 1 92 ? -33.401 -29.891 -24.160 1.00 40.12 92 GLY A C 1
ATOM 617 O O . GLY A 1 92 ? -32.711 -29.567 -23.196 1.00 40.12 92 GLY A O 1
ATOM 618 N N . ALA A 1 93 ? -34.648 -29.463 -24.313 1.00 44.66 93 ALA A N 1
ATOM 619 C CA . ALA A 1 93 ? -35.371 -28.768 -23.262 1.00 44.66 93 ALA A CA 1
ATOM 620 C C . ALA A 1 93 ? -35.703 -29.740 -22.124 1.00 44.66 93 ALA A C 1
ATOM 622 O O . ALA A 1 93 ? -36.139 -30.848 -22.412 1.00 44.66 93 ALA A O 1
ATOM 623 N N . ASP A 1 94 ? -35.602 -29.273 -20.881 1.00 44.06 94 ASP A N 1
ATOM 624 C CA . ASP A 1 94 ? -36.455 -29.725 -19.781 1.00 44.06 94 ASP A CA 1
ATOM 625 C C . ASP A 1 94 ? -36.798 -28.516 -18.893 1.00 44.06 94 ASP A C 1
ATOM 627 O O . ASP A 1 94 ? -35.917 -27.946 -18.243 1.00 44.06 94 ASP A O 1
ATOM 631 N N . PRO A 1 95 ? -38.064 -28.065 -18.875 1.00 58.50 95 PRO A N 1
ATOM 632 C CA . PRO A 1 95 ? -38.616 -27.307 -17.769 1.00 58.50 95 PRO A CA 1
ATOM 633 C C . PRO A 1 95 ? -39.225 -28.277 -16.741 1.00 58.50 95 PRO A C 1
ATOM 635 O O . PRO A 1 95 ? -39.460 -29.440 -17.046 1.00 58.50 95 PRO A O 1
ATOM 638 N N . LEU A 1 96 ? -39.584 -27.735 -15.574 1.00 48.16 96 LEU A N 1
ATOM 639 C CA . LEU A 1 96 ? -40.411 -28.304 -14.492 1.00 48.16 96 LEU A CA 1
ATOM 640 C C . LEU A 1 96 ? -39.639 -28.609 -13.201 1.00 48.16 96 LEU A C 1
ATOM 642 O O . LEU A 1 96 ? -38.993 -29.635 -13.031 1.00 48.16 96 LEU A O 1
ATOM 646 N N . GLY A 1 97 ? -39.829 -27.707 -12.240 1.00 39.38 97 GLY A N 1
ATOM 647 C CA . GLY A 1 97 ? -39.467 -27.876 -10.839 1.00 39.38 97 GLY A CA 1
ATOM 648 C C . GLY A 1 97 ? -40.248 -26.895 -9.972 1.00 39.38 97 GLY A C 1
ATOM 649 O O . GLY A 1 97 ? -39.671 -26.005 -9.361 1.00 39.38 97 GLY A O 1
ATOM 650 N N . ALA A 1 98 ? -41.577 -27.013 -9.988 1.00 48.28 98 ALA A N 1
ATOM 651 C CA . ALA A 1 98 ? -42.453 -26.360 -9.026 1.00 48.28 98 ALA A CA 1
ATOM 652 C C . ALA A 1 98 ? -42.427 -27.130 -7.692 1.00 48.28 98 ALA A C 1
ATOM 654 O O . ALA A 1 98 ? -42.685 -28.330 -7.671 1.00 48.28 98 ALA A O 1
ATOM 655 N N . GLY A 1 99 ? -42.173 -26.423 -6.593 1.00 42.84 99 GLY A N 1
ATOM 656 C CA . GLY A 1 99 ? -42.445 -26.854 -5.216 1.00 42.84 99 GLY A CA 1
ATOM 657 C C . GLY A 1 99 ? -42.577 -25.593 -4.361 1.00 42.84 99 GLY A C 1
ATOM 658 O O . GLY A 1 99 ? -41.600 -24.889 -4.151 1.00 42.84 99 GLY A O 1
ATOM 659 N N . THR A 1 100 ? -43.777 -25.033 -4.219 1.00 39.47 100 THR A N 1
ATOM 660 C CA . THR A 1 100 ? -44.748 -25.260 -3.131 1.00 39.47 100 THR A CA 1
ATOM 661 C C . THR A 1 100 ? -44.199 -25.052 -1.716 1.00 39.47 100 THR A C 1
ATOM 663 O O . THR A 1 100 ? -43.477 -25.885 -1.184 1.00 39.47 100 THR A O 1
ATOM 666 N N . THR A 1 101 ? -44.705 -23.970 -1.115 1.00 45.53 101 THR A N 1
ATOM 667 C CA . THR A 1 101 ? -45.292 -23.892 0.235 1.00 45.53 101 THR A CA 1
ATOM 668 C C . THR A 1 101 ? -44.415 -24.165 1.457 1.00 45.53 101 THR A C 1
ATOM 670 O O . THR A 1 101 ? -44.158 -25.310 1.802 1.00 45.53 101 THR A O 1
ATOM 673 N N . GLY A 1 102 ? -44.212 -23.091 2.226 1.00 41.81 102 GLY A N 1
ATOM 674 C CA . GLY A 1 102 ? -44.775 -23.001 3.576 1.00 41.81 102 GLY A CA 1
ATOM 675 C C . GLY A 1 102 ? -43.901 -23.506 4.719 1.00 41.81 102 GLY A C 1
ATOM 676 O O . GLY A 1 102 ? -43.715 -24.705 4.865 1.00 41.81 102 GLY A O 1
ATOM 677 N N . ALA A 1 103 ? -43.477 -22.577 5.579 1.00 42.94 103 ALA A N 1
ATOM 678 C CA . ALA A 1 103 ? -43.717 -22.615 7.026 1.00 42.94 103 ALA A CA 1
ATOM 679 C C . ALA A 1 103 ? -42.986 -21.440 7.702 1.00 42.94 103 ALA A C 1
ATOM 681 O O . ALA A 1 103 ? -41.762 -21.436 7.802 1.00 42.94 103 ALA A O 1
ATOM 682 N N . GLU A 1 104 ? -43.752 -20.467 8.201 1.00 43.53 104 GLU A N 1
ATOM 683 C CA . GLU A 1 104 ? -43.423 -19.845 9.489 1.00 43.53 104 GLU A CA 1
ATOM 684 C C . GLU A 1 104 ? -43.460 -20.944 10.569 1.00 43.53 104 GLU A C 1
ATOM 686 O O . GLU A 1 104 ? -44.260 -21.882 10.463 1.00 43.53 104 GLU A O 1
ATOM 691 N N . PRO A 1 105 ? -42.610 -20.852 11.602 1.00 56.03 105 PRO A N 1
ATOM 692 C CA . PRO A 1 105 ? -43.144 -20.271 12.827 1.00 56.03 105 PRO A CA 1
ATOM 693 C C . PRO A 1 105 ? -42.169 -19.352 13.572 1.00 56.03 105 PRO A C 1
ATOM 695 O O . PRO A 1 105 ? -40.978 -19.620 13.724 1.00 56.03 105 PRO A O 1
ATOM 698 N N . ASP A 1 106 ? -42.763 -18.273 14.070 1.00 49.09 106 ASP A N 1
ATOM 699 C CA . ASP A 1 106 ? -42.684 -17.787 15.447 1.00 49.09 106 ASP A CA 1
ATOM 700 C C . ASP A 1 106 ? -41.795 -18.608 16.402 1.00 49.09 106 ASP A C 1
ATOM 702 O O . ASP A 1 106 ? -42.031 -19.788 16.672 1.00 49.09 106 ASP A O 1
ATOM 706 N N . GLY A 1 107 ? -40.791 -17.942 16.970 1.00 44.53 107 GLY A N 1
ATOM 707 C CA . GLY A 1 107 ? -39.824 -18.548 17.880 1.00 44.53 107 GLY A CA 1
ATOM 708 C C . GLY A 1 107 ? -39.097 -17.503 18.712 1.00 44.53 107 GLY A C 1
ATOM 709 O O . GLY A 1 107 ? -37.874 -17.397 18.669 1.00 44.53 107 GLY A O 1
ATOM 710 N N . ALA A 1 108 ? -39.859 -16.703 19.457 1.00 50.97 108 ALA A N 1
ATOM 711 C CA . ALA A 1 108 ? -39.341 -15.815 20.485 1.00 50.97 108 ALA A CA 1
ATOM 712 C C . ALA A 1 108 ? -38.654 -16.622 21.603 1.00 50.97 108 ALA A C 1
ATOM 714 O O . ALA A 1 108 ? -39.307 -17.115 22.519 1.00 50.97 108 ALA A O 1
ATOM 715 N N . HIS A 1 109 ? -37.324 -16.693 21.570 1.00 46.09 109 HIS A N 1
ATOM 716 C CA . HIS A 1 109 ? -36.518 -17.057 22.731 1.00 46.09 109 HIS A CA 1
ATOM 717 C C . HIS A 1 109 ? -35.671 -15.861 23.164 1.00 46.09 109 HIS A C 1
ATOM 719 O O . HIS A 1 109 ? -34.625 -15.560 22.597 1.00 46.09 109 HIS A O 1
ATOM 725 N N . ARG A 1 110 ? -36.154 -15.175 24.206 1.00 52.78 110 ARG A N 1
ATOM 726 C CA . ARG A 1 110 ? -35.320 -14.377 25.108 1.00 52.78 110 ARG A CA 1
ATOM 727 C C . ARG A 1 110 ? -34.526 -15.345 25.991 1.00 52.78 110 ARG A C 1
ATOM 729 O O . ARG A 1 110 ? -35.168 -16.068 26.754 1.00 52.78 110 ARG A O 1
ATOM 736 N N . PRO A 1 111 ? -33.187 -15.348 25.972 1.00 57.81 111 PRO A N 1
ATOM 737 C CA . PRO A 1 111 ? -32.437 -15.808 27.122 1.00 57.81 111 PRO A CA 1
ATOM 738 C C . PRO A 1 111 ? -32.406 -14.686 28.164 1.00 57.81 111 PRO A C 1
ATOM 740 O O . PRO A 1 111 ? -32.018 -13.546 27.904 1.00 57.81 111 PRO A O 1
ATOM 743 N N . SER A 1 112 ? -32.930 -15.046 29.326 1.00 48.38 112 SER A N 1
ATOM 744 C CA . SER A 1 112 ? -32.825 -14.375 30.611 1.00 48.38 112 SER A CA 1
ATOM 745 C C . SER A 1 112 ? -31.385 -13.996 30.947 1.00 48.38 112 SER A C 1
ATOM 747 O O . SER A 1 112 ? -30.447 -14.728 30.645 1.00 48.38 112 SER A O 1
ATOM 749 N N . ALA A 1 113 ? -31.257 -12.839 31.590 1.00 51.78 113 ALA A N 1
ATOM 750 C CA . ALA A 1 113 ? -30.053 -12.375 32.248 1.00 51.78 113 ALA A CA 1
ATOM 751 C C . ALA A 1 113 ? -29.620 -13.372 33.332 1.00 51.78 113 ALA A C 1
ATOM 753 O O . ALA A 1 113 ? -30.403 -13.651 34.238 1.00 51.78 113 ALA A O 1
ATOM 754 N N . ASP A 1 114 ? -28.381 -13.847 33.240 1.00 50.53 114 ASP A N 1
ATOM 755 C CA . ASP A 1 114 ? -27.631 -14.329 34.394 1.00 50.53 114 ASP A CA 1
ATOM 756 C C . ASP A 1 114 ? -26.598 -13.258 34.737 1.00 50.53 114 ASP A C 1
ATOM 758 O O . ASP A 1 114 ? -25.652 -12.993 33.991 1.00 50.53 114 ASP A O 1
ATOM 762 N N . GLU A 1 115 ? -26.841 -12.595 35.864 1.00 49.59 115 GLU A N 1
ATOM 763 C CA . GLU A 1 115 ? -25.875 -11.729 36.516 1.00 49.59 115 GLU A CA 1
ATOM 764 C C . GLU A 1 115 ? -24.785 -12.606 37.134 1.00 49.59 115 GLU A C 1
ATOM 766 O O . GLU A 1 115 ? -24.981 -13.240 38.171 1.00 49.59 115 GLU A O 1
ATOM 771 N N . ALA A 1 116 ? -23.624 -12.655 36.483 1.00 51.69 116 ALA A N 1
ATOM 772 C CA . ALA A 1 116 ? -22.417 -13.207 37.077 1.00 51.69 116 ALA A CA 1
ATOM 773 C C . ALA A 1 116 ? -21.808 -12.165 38.028 1.00 51.69 116 ALA A C 1
ATOM 775 O O . ALA A 1 116 ? -21.052 -11.281 37.630 1.00 51.69 116 ALA A O 1
ATOM 776 N N . SER A 1 117 ? -22.195 -12.267 39.296 1.00 57.88 117 SER A N 1
ATOM 777 C CA . SER A 1 117 ? -21.444 -11.768 40.447 1.00 57.88 117 SER A CA 1
ATOM 778 C C . SER A 1 117 ? -20.163 -12.589 40.679 1.00 57.88 117 SER A C 1
ATOM 780 O O . SER A 1 117 ? -20.178 -13.787 40.397 1.00 57.88 117 SER A O 1
ATOM 782 N N . ALA A 1 118 ? -19.171 -11.966 41.336 1.00 48.00 118 ALA A N 1
ATOM 783 C CA . ALA A 1 118 ? -17.921 -12.528 41.894 1.00 48.00 118 ALA A CA 1
ATOM 784 C C . ALA A 1 118 ? -16.740 -12.595 40.895 1.00 48.00 118 ALA A C 1
ATOM 786 O O . ALA A 1 118 ? -16.915 -13.005 39.756 1.00 48.00 118 ALA A O 1
ATOM 787 N N . ASP A 1 119 ? -15.505 -12.186 41.193 1.00 47.44 119 ASP A N 1
ATOM 788 C CA . ASP A 1 119 ? -14.824 -11.897 42.457 1.00 47.44 119 ASP A CA 1
ATOM 789 C C . ASP A 1 119 ? -13.760 -10.804 42.236 1.00 47.44 119 ASP A C 1
ATOM 791 O O . ASP A 1 119 ? -13.014 -10.824 41.254 1.00 47.44 119 ASP A O 1
ATOM 795 N N . GLU A 1 120 ? -13.662 -9.880 43.190 1.00 50.56 120 GLU A N 1
ATOM 796 C CA . GLU A 1 120 ? -12.527 -8.972 43.366 1.00 50.56 120 GLU A CA 1
ATOM 797 C C . GLU A 1 120 ? -11.324 -9.797 43.852 1.00 50.56 120 GLU A C 1
ATOM 799 O O . GLU A 1 120 ? -11.168 -10.063 45.045 1.00 50.56 120 GLU A O 1
ATOM 804 N N . ALA A 1 121 ? -10.473 -10.240 42.926 1.00 52.09 121 ALA A N 1
ATOM 805 C CA . ALA A 1 121 ? -9.202 -10.862 43.268 1.00 52.09 121 ALA A CA 1
ATOM 806 C C . ALA A 1 121 ? -8.170 -9.775 43.605 1.00 52.09 121 ALA A C 1
ATOM 808 O O . ALA A 1 121 ? -7.479 -9.245 42.736 1.00 52.09 121 ALA A O 1
ATOM 809 N N . SER A 1 122 ? -8.060 -9.467 44.896 1.00 59.06 122 SER A N 1
ATOM 810 C CA . SER A 1 122 ? -6.862 -8.883 45.492 1.00 59.06 122 SER A CA 1
ATOM 811 C C . SER A 1 122 ? -5.687 -9.843 45.280 1.00 59.06 122 SER A C 1
ATOM 813 O O . SER A 1 122 ? -5.642 -10.906 45.901 1.00 59.06 122 SER A O 1
ATOM 815 N N . ALA A 1 123 ? -4.754 -9.489 44.398 1.00 52.25 123 ALA A N 1
ATOM 816 C CA . ALA A 1 123 ? -3.468 -10.163 44.285 1.00 52.25 123 ALA A CA 1
ATOM 817 C C . ALA A 1 123 ? -2.391 -9.258 44.882 1.00 52.25 123 ALA A C 1
ATOM 819 O O . ALA A 1 123 ? -2.148 -8.154 44.397 1.00 52.25 123 ALA A O 1
ATOM 820 N N . ASP A 1 124 ? -1.823 -9.756 45.975 1.00 50.47 124 ASP A N 1
ATOM 821 C CA . ASP A 1 124 ? -0.763 -9.167 46.774 1.00 50.47 124 ASP A CA 1
ATOM 822 C C . ASP A 1 124 ? 0.443 -8.705 45.947 1.00 50.47 124 ASP A C 1
ATOM 824 O O . ASP A 1 124 ? 0.969 -9.416 45.087 1.00 50.47 124 ASP A O 1
ATOM 828 N N . GLU A 1 125 ? 0.922 -7.519 46.314 1.00 53.84 125 GLU A N 1
ATOM 829 C CA . GLU A 1 125 ? 2.251 -6.989 46.031 1.00 53.84 125 GLU A CA 1
ATOM 830 C C . GLU A 1 125 ? 3.311 -7.923 46.643 1.00 53.84 125 GLU A C 1
ATOM 832 O O . GLU A 1 125 ? 3.713 -7.778 47.799 1.00 53.84 125 GLU A O 1
ATOM 837 N N . ALA A 1 126 ? 3.769 -8.910 45.874 1.00 51.47 126 ALA A N 1
ATOM 838 C CA . ALA A 1 126 ? 4.939 -9.702 46.226 1.00 51.47 126 ALA A CA 1
ATOM 839 C C . ALA A 1 126 ? 6.208 -8.951 45.798 1.00 51.47 126 ALA A C 1
ATOM 841 O O . ALA A 1 126 ? 6.688 -9.069 44.671 1.00 51.47 126 ALA A O 1
ATOM 842 N N . SER A 1 127 ? 6.763 -8.193 46.741 1.00 59.66 127 SER A N 1
ATOM 843 C CA . SER A 1 127 ? 8.172 -7.811 46.759 1.00 59.66 127 SER A CA 1
ATOM 844 C C . SER A 1 127 ? 9.037 -9.075 46.702 1.00 59.66 127 SER A C 1
ATOM 846 O O . SER A 1 127 ? 9.091 -9.829 47.677 1.00 59.66 127 SER A O 1
ATOM 848 N N . ALA A 1 128 ? 9.696 -9.317 45.571 1.00 53.31 128 ALA A N 1
ATOM 849 C CA . ALA A 1 128 ? 10.729 -10.335 45.449 1.00 53.31 128 ALA A CA 1
ATOM 850 C C . ALA A 1 128 ? 12.087 -9.645 45.332 1.00 53.31 128 ALA A C 1
ATOM 852 O O . ALA A 1 128 ? 12.347 -8.899 44.388 1.00 53.31 128 ALA A O 1
ATOM 853 N N . ASP A 1 129 ? 12.889 -9.898 46.359 1.00 47.62 129 ASP A N 1
ATOM 854 C CA . ASP A 1 129 ? 14.255 -9.460 46.558 1.00 47.62 129 ASP A CA 1
ATOM 855 C C . ASP A 1 129 ? 15.160 -9.653 45.336 1.00 47.62 129 ASP A C 1
ATOM 857 O O . ASP A 1 129 ? 15.167 -10.684 44.660 1.00 47.62 129 ASP A O 1
ATOM 861 N N . GLU A 1 130 ? 15.998 -8.637 45.168 1.00 53.81 130 GLU A N 1
ATOM 862 C CA . GLU A 1 130 ? 17.316 -8.646 44.550 1.00 53.81 130 GLU A CA 1
ATOM 863 C C . GLU A 1 130 ? 18.093 -9.937 44.883 1.00 53.81 130 GLU A C 1
ATOM 865 O O . GLU A 1 130 ? 18.695 -10.072 45.950 1.00 53.81 130 GLU A O 1
ATOM 870 N N . ALA A 1 131 ? 18.128 -10.884 43.947 1.00 51.94 131 ALA A N 1
ATOM 871 C CA . ALA A 1 131 ? 19.101 -11.968 43.950 1.00 51.94 131 ALA A CA 1
ATOM 872 C C . ALA A 1 131 ? 20.127 -11.706 42.847 1.00 51.94 131 ALA A C 1
ATOM 874 O O . ALA A 1 131 ? 19.948 -12.057 41.681 1.00 51.94 131 ALA A O 1
ATOM 875 N N . SER A 1 132 ? 21.222 -11.072 43.258 1.00 58.06 132 SER A N 1
ATOM 876 C CA . SER A 1 132 ? 22.501 -11.068 42.564 1.00 58.06 132 SER A CA 1
ATOM 877 C C . SER A 1 132 ? 22.931 -12.505 42.250 1.00 58.06 132 SER A C 1
ATOM 879 O O . SER A 1 132 ? 23.317 -13.249 43.153 1.00 58.06 132 SER A O 1
ATOM 881 N N . ALA A 1 133 ? 22.883 -12.882 40.975 1.00 53.19 133 ALA A N 1
ATOM 882 C CA . ALA A 1 133 ? 23.561 -14.059 40.456 1.00 53.19 133 ALA A CA 1
ATOM 883 C C . ALA A 1 133 ? 24.670 -13.594 39.507 1.00 53.19 133 ALA A C 1
ATOM 885 O O . ALA A 1 133 ? 24.436 -13.282 38.340 1.00 53.19 133 ALA A O 1
ATOM 886 N N . ASP A 1 134 ? 25.876 -13.518 40.070 1.00 53.00 134 ASP A N 1
ATOM 887 C CA . ASP A 1 134 ? 27.133 -13.679 39.350 1.00 53.00 134 ASP A CA 1
ATOM 888 C C . ASP A 1 134 ? 27.090 -15.017 38.599 1.00 53.00 134 ASP A C 1
ATOM 890 O O . ASP A 1 134 ? 27.259 -16.072 39.202 1.00 53.00 134 ASP A 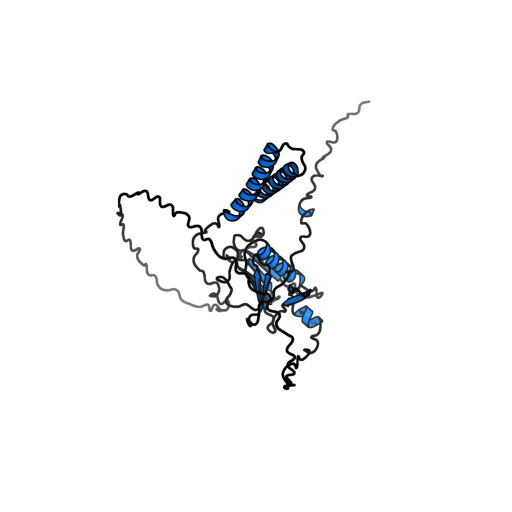O 1
ATOM 894 N N . GLU A 1 135 ? 26.898 -14.988 37.285 1.00 52.38 135 GLU A N 1
ATOM 895 C CA . GLU A 1 135 ? 27.185 -16.132 36.419 1.00 52.38 135 GLU A CA 1
ATOM 896 C C . GLU A 1 135 ? 28.100 -15.658 35.291 1.00 52.38 135 GLU A C 1
ATOM 898 O O . GLU A 1 135 ? 27.694 -15.124 34.260 1.00 52.38 135 GLU A O 1
ATOM 903 N N . ALA A 1 136 ? 29.389 -15.779 35.603 1.00 48.97 136 ALA A N 1
ATOM 904 C CA . ALA A 1 136 ? 30.418 -16.350 34.752 1.00 48.97 136 ALA A CA 1
ATOM 905 C C . ALA A 1 136 ? 30.235 -16.184 33.232 1.00 48.97 136 ALA A C 1
ATOM 907 O O . ALA A 1 136 ? 29.530 -16.929 32.556 1.00 48.97 136 ALA A O 1
ATOM 908 N N . SER A 1 137 ? 31.039 -15.266 32.698 1.00 55.59 137 SER A N 1
ATOM 909 C CA . SER A 1 137 ? 31.887 -15.470 31.520 1.00 55.59 137 SER A CA 1
ATOM 910 C C . SER A 1 137 ? 31.793 -16.860 30.863 1.00 55.59 137 SER A C 1
ATOM 912 O O . SER A 1 137 ? 32.527 -17.781 31.228 1.00 55.59 137 SER A O 1
ATOM 914 N N . ALA A 1 138 ? 30.960 -16.973 29.832 1.00 51.94 138 ALA A N 1
ATOM 915 C CA . ALA A 1 138 ? 31.090 -17.995 28.805 1.00 51.94 138 ALA A CA 1
ATOM 916 C C . ALA A 1 138 ? 31.337 -17.294 27.464 1.00 51.94 138 ALA A C 1
ATOM 918 O O . ALA A 1 138 ? 30.550 -16.461 27.017 1.00 51.94 138 ALA A O 1
ATOM 919 N N . ASP A 1 139 ? 32.483 -17.613 26.870 1.00 51.69 139 ASP A N 1
ATOM 920 C CA . ASP A 1 139 ? 32.955 -17.190 25.558 1.00 51.69 139 ASP A CA 1
ATOM 921 C C . ASP A 1 139 ? 31.845 -17.133 24.491 1.00 51.69 139 ASP A C 1
ATOM 923 O O . ASP A 1 139 ? 31.439 -18.149 23.932 1.00 51.69 139 ASP A O 1
ATOM 927 N N . GLN A 1 140 ? 31.445 -15.921 24.104 1.00 49.09 140 GLN A N 1
ATOM 928 C CA . GLN A 1 140 ? 30.890 -15.638 22.776 1.00 49.09 140 GLN A CA 1
ATOM 929 C C . GLN A 1 140 ? 31.959 -14.950 21.926 1.00 49.09 140 GLN A C 1
ATOM 931 O O . GLN A 1 140 ? 31.805 -13.846 21.411 1.00 49.09 140 GLN A O 1
ATOM 936 N N . ARG A 1 141 ? 33.098 -15.630 21.779 1.00 51.88 141 ARG A N 1
ATOM 937 C CA . ARG A 1 141 ? 34.034 -15.372 20.685 1.00 51.88 141 ARG A CA 1
ATOM 938 C C . ARG A 1 141 ? 33.611 -16.206 19.485 1.00 51.88 141 ARG A C 1
ATOM 940 O O . ARG A 1 141 ? 34.061 -17.334 19.323 1.00 51.88 141 ARG A O 1
ATOM 947 N N . GLY A 1 142 ? 32.787 -15.620 18.624 1.00 51.59 142 GLY A N 1
ATOM 948 C CA . GLY A 1 142 ? 32.645 -16.100 17.252 1.00 51.59 142 GLY A CA 1
ATOM 949 C C . GLY A 1 142 ? 31.229 -16.037 16.709 1.00 51.59 142 GLY A C 1
ATOM 950 O O . GLY A 1 142 ? 30.553 -17.054 16.711 1.00 51.59 142 GLY A O 1
ATOM 951 N N . ALA A 1 143 ? 30.825 -14.869 16.202 1.00 44.94 143 ALA A N 1
ATOM 952 C CA . ALA A 1 143 ? 29.989 -14.766 14.996 1.00 44.94 143 ALA A CA 1
ATOM 953 C C . ALA A 1 143 ? 29.770 -13.321 14.520 1.00 44.94 143 ALA A C 1
ATOM 955 O O . ALA A 1 143 ? 29.482 -13.144 13.346 1.00 44.94 143 ALA A O 1
ATOM 956 N N . ASP A 1 144 ? 29.999 -12.285 15.334 1.00 39.88 144 ASP A N 1
ATOM 957 C CA . ASP A 1 144 ? 29.801 -10.898 14.876 1.00 39.88 144 ASP A CA 1
ATOM 958 C C . ASP A 1 144 ? 31.058 -10.317 14.227 1.00 39.88 144 ASP A C 1
ATOM 960 O O . ASP A 1 144 ? 31.549 -9.235 14.544 1.00 39.88 144 ASP A O 1
ATOM 964 N N . ARG A 1 145 ? 31.560 -11.042 13.227 1.00 40.50 145 ARG A N 1
ATOM 965 C CA . ARG A 1 145 ? 32.203 -10.399 12.088 1.00 40.50 145 ARG A CA 1
ATOM 966 C C . ARG A 1 145 ? 31.064 -9.901 11.199 1.00 40.50 145 ARG A C 1
ATOM 968 O O . ARG A 1 145 ? 30.810 -10.449 10.132 1.00 40.50 145 ARG A O 1
ATOM 975 N N . LEU A 1 146 ? 30.375 -8.859 11.670 1.00 47.09 146 LEU A N 1
ATOM 976 C CA . LEU A 1 146 ? 29.763 -7.881 10.783 1.00 47.09 146 LEU A CA 1
ATOM 977 C C . LEU A 1 146 ? 30.934 -7.312 9.993 1.00 47.09 146 LEU A C 1
ATOM 979 O O . LEU A 1 146 ? 31.595 -6.362 10.411 1.00 47.09 146 LEU A O 1
ATOM 983 N N . GLU A 1 147 ? 31.263 -7.992 8.896 1.00 42.94 147 GLU A N 1
ATOM 984 C CA . GLU A 1 147 ? 31.987 -7.371 7.814 1.00 42.94 147 GLU A CA 1
ATOM 985 C C . GLU A 1 147 ? 31.209 -6.099 7.526 1.00 42.94 147 GLU A C 1
ATOM 987 O O . GLU A 1 147 ? 30.087 -6.131 7.024 1.00 42.94 147 GLU A O 1
ATOM 992 N N . ALA A 1 148 ? 31.783 -4.976 7.958 1.00 43.78 148 ALA A N 1
ATOM 993 C CA . ALA A 1 148 ? 31.555 -3.709 7.316 1.00 43.78 148 ALA A CA 1
ATOM 994 C C . ALA A 1 148 ? 31.778 -4.007 5.838 1.00 43.78 148 ALA A C 1
ATOM 996 O O . ALA A 1 148 ? 32.925 -4.142 5.402 1.00 43.78 148 ALA A O 1
ATOM 997 N N . ALA A 1 149 ? 30.677 -4.261 5.126 1.00 48.25 149 ALA A N 1
ATOM 998 C CA . ALA A 1 149 ? 30.703 -4.467 3.698 1.00 48.25 149 ALA A CA 1
ATOM 999 C C . ALA A 1 149 ? 31.562 -3.325 3.144 1.00 48.25 149 ALA A C 1
ATOM 1001 O O . ALA A 1 149 ? 31.387 -2.185 3.600 1.00 48.25 149 ALA A O 1
ATOM 1002 N N . PRO A 1 150 ? 32.556 -3.624 2.288 1.00 48.16 150 PRO A N 1
ATOM 1003 C CA . PRO A 1 150 ? 33.411 -2.592 1.720 1.00 48.16 150 PRO A CA 1
ATOM 1004 C C . PRO A 1 150 ? 32.479 -1.502 1.217 1.00 48.16 150 PRO A C 1
ATOM 1006 O O . PRO A 1 150 ? 31.560 -1.839 0.479 1.00 48.16 150 PRO A O 1
ATOM 1009 N N . PHE A 1 151 ? 32.644 -0.274 1.726 1.00 51.53 151 PHE A N 1
ATOM 1010 C CA . PHE A 1 151 ? 31.791 0.871 1.417 1.00 51.53 151 PHE A CA 1
ATOM 1011 C C . PHE A 1 151 ? 31.462 0.835 -0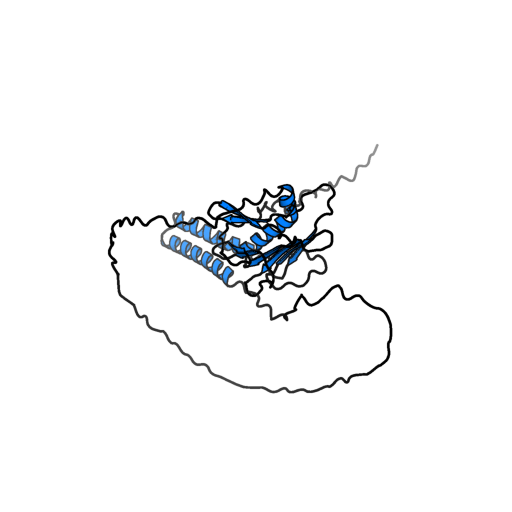.073 1.00 51.53 151 PHE A C 1
ATOM 1013 O O . PHE A 1 151 ? 32.327 1.147 -0.894 1.00 51.53 151 PHE A O 1
ATOM 1020 N N . SER A 1 152 ? 30.258 0.359 -0.403 1.00 54.94 152 SER A N 1
ATOM 1021 C CA . SER A 1 152 ? 29.791 0.312 -1.778 1.00 54.94 152 SER A CA 1
ATOM 1022 C C . SER A 1 152 ? 29.903 1.735 -2.288 1.00 54.94 152 SER A C 1
ATOM 1024 O O . SER A 1 152 ? 29.558 2.674 -1.563 1.00 54.94 152 SER A O 1
ATOM 1026 N N . ASP A 1 153 ? 30.465 1.904 -3.481 1.00 61.00 153 ASP A N 1
ATOM 1027 C CA . ASP A 1 153 ? 30.605 3.225 -4.073 1.00 61.00 153 ASP A CA 1
ATOM 1028 C C . ASP A 1 153 ? 29.231 3.921 -3.990 1.00 61.00 153 ASP A C 1
ATOM 1030 O O . ASP A 1 153 ? 28.237 3.342 -4.442 1.00 61.00 153 ASP A O 1
ATOM 1034 N N . PRO A 1 154 ? 29.110 5.112 -3.373 1.00 62.44 154 PRO A N 1
ATOM 1035 C CA . PRO A 1 154 ? 27.830 5.809 -3.279 1.00 62.44 154 PRO A CA 1
ATOM 1036 C C . PRO A 1 154 ? 27.195 6.047 -4.660 1.00 62.44 154 PRO A C 1
ATOM 1038 O O . PRO A 1 154 ? 25.982 6.224 -4.750 1.00 62.44 154 PRO A O 1
ATOM 1041 N N . GLU A 1 155 ? 27.978 6.026 -5.744 1.00 61.59 155 GLU A N 1
ATOM 1042 C CA . GLU A 1 155 ? 27.474 6.004 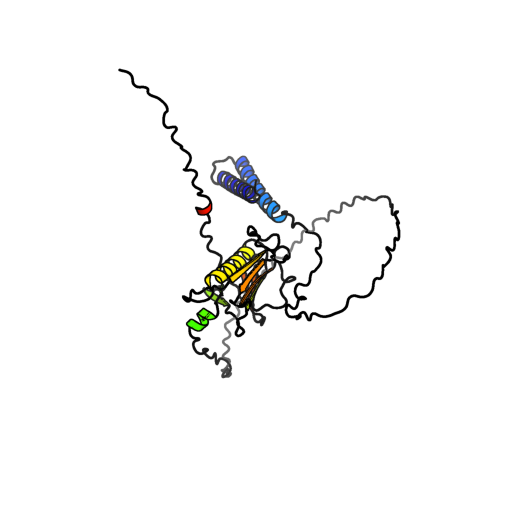-7.121 1.00 61.59 155 GLU A CA 1
ATOM 1043 C C . GLU A 1 155 ? 26.799 4.673 -7.493 1.00 61.59 155 GLU A C 1
ATOM 1045 O O . GLU A 1 155 ? 25.779 4.674 -8.179 1.00 61.59 155 GLU A O 1
ATOM 1050 N N . GLU A 1 156 ? 27.317 3.535 -7.031 1.00 64.81 156 GLU A N 1
ATOM 1051 C CA . GLU A 1 156 ? 26.713 2.219 -7.249 1.00 64.81 156 GLU A CA 1
ATOM 1052 C C . GLU A 1 156 ? 25.424 2.053 -6.429 1.00 64.81 156 GLU A C 1
ATOM 1054 O O . GLU A 1 156 ? 24.431 1.545 -6.945 1.00 64.81 156 GLU A O 1
ATOM 1059 N N . GLU A 1 157 ? 25.378 2.578 -5.200 1.00 63.06 157 GLU A N 1
ATOM 1060 C CA . GLU A 1 157 ? 24.133 2.656 -4.420 1.00 63.06 157 GLU A CA 1
ATOM 1061 C C . GLU A 1 157 ? 23.089 3.572 -5.074 1.00 63.06 157 GLU A C 1
ATOM 1063 O O . GLU A 1 157 ? 21.903 3.242 -5.081 1.00 63.06 157 GLU A O 1
ATOM 1068 N N . ARG A 1 158 ? 23.508 4.691 -5.687 1.00 63.31 158 ARG A N 1
ATOM 1069 C CA . ARG A 1 158 ? 22.604 5.533 -6.493 1.00 63.31 158 ARG A CA 1
ATOM 1070 C C . ARG A 1 158 ? 22.085 4.800 -7.727 1.00 63.31 158 ARG A C 1
ATOM 1072 O O . ARG A 1 158 ? 20.925 4.985 -8.083 1.00 63.31 158 ARG A O 1
ATOM 1079 N N . ARG A 1 159 ? 22.912 3.962 -8.364 1.00 63.69 159 ARG A N 1
ATOM 1080 C CA . ARG A 1 159 ? 22.492 3.123 -9.501 1.00 63.69 159 ARG A CA 1
ATOM 1081 C C . ARG A 1 159 ? 21.501 2.038 -9.078 1.00 63.69 159 ARG A C 1
ATOM 1083 O O . ARG A 1 159 ? 20.565 1.772 -9.823 1.00 63.69 159 ARG A O 1
ATOM 1090 N N . ARG A 1 160 ? 21.646 1.473 -7.874 1.00 72.19 160 ARG A N 1
ATOM 1091 C CA . ARG A 1 160 ? 20.778 0.411 -7.317 1.00 72.19 160 ARG A CA 1
ATOM 1092 C C . ARG A 1 160 ? 19.452 0.901 -6.716 1.00 72.19 160 ARG A C 1
ATOM 1094 O O . ARG A 1 160 ? 18.847 0.192 -5.918 1.00 72.19 160 ARG A O 1
ATOM 1101 N N . GLY A 1 161 ? 19.007 2.104 -7.091 1.00 83.00 161 GLY A N 1
ATOM 1102 C CA . GLY A 1 161 ? 17.656 2.620 -6.855 1.00 83.00 161 GLY A CA 1
ATOM 1103 C C . GLY A 1 161 ? 17.082 2.314 -5.469 1.00 83.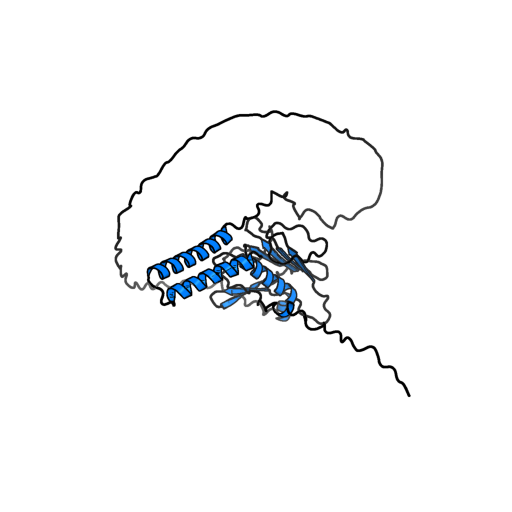00 161 GLY A C 1
ATOM 1104 O O . GLY A 1 161 ? 16.310 1.374 -5.308 1.00 83.00 161 GLY A O 1
ATOM 1105 N N . VAL A 1 162 ? 17.442 3.105 -4.459 1.00 90.25 162 VAL A N 1
ATOM 1106 C CA . VAL A 1 162 ? 17.003 2.854 -3.079 1.00 90.25 162 VAL A CA 1
ATOM 1107 C C . VAL A 1 162 ? 15.616 3.449 -2.823 1.00 90.25 162 VAL A C 1
ATOM 1109 O O . VAL A 1 162 ? 15.445 4.667 -2.856 1.00 90.25 162 VAL A O 1
ATOM 1112 N N . ILE A 1 163 ? 14.636 2.606 -2.490 1.00 93.00 163 ILE A N 1
ATOM 1113 C CA . ILE A 1 163 ? 13.303 3.032 -2.045 1.00 93.00 163 ILE A CA 1
ATOM 1114 C C . ILE A 1 163 ? 13.301 3.204 -0.528 1.00 93.00 163 ILE A C 1
ATOM 1116 O O . ILE A 1 163 ? 13.708 2.313 0.218 1.00 93.00 163 ILE A O 1
ATOM 1120 N N . SER A 1 164 ? 12.760 4.318 -0.045 1.00 95.19 164 SER A N 1
ATOM 1121 C CA . SER A 1 164 ? 12.457 4.525 1.368 1.00 95.19 164 SER A CA 1
ATOM 1122 C C . SER A 1 164 ? 11.031 4.073 1.681 1.00 95.19 164 SER A C 1
ATOM 1124 O O . SER A 1 164 ? 10.068 4.657 1.187 1.00 95.19 164 SER A O 1
ATOM 1126 N N . LEU A 1 165 ? 10.883 3.072 2.551 1.00 96.44 165 LEU A N 1
ATOM 1127 C CA . LEU A 1 165 ? 9.569 2.595 2.995 1.00 96.44 165 LEU A CA 1
ATOM 1128 C C . LEU A 1 165 ? 9.039 3.385 4.189 1.00 96.44 165 LEU A C 1
ATOM 1130 O O . LEU A 1 165 ? 7.836 3.588 4.314 1.00 96.44 165 LEU A O 1
ATOM 1134 N N . GLY A 1 166 ? 9.929 3.851 5.063 1.00 96.44 166 GLY A N 1
ATOM 1135 C CA . GLY A 1 166 ? 9.532 4.509 6.301 1.00 96.44 166 GLY A CA 1
ATOM 1136 C C . GLY A 1 166 ? 10.671 4.657 7.294 1.00 96.44 166 GLY A C 1
ATOM 1137 O O . GLY A 1 166 ? 11.850 4.582 6.935 1.00 96.44 166 GLY A O 1
ATOM 1138 N N . ARG A 1 167 ? 10.313 4.842 8.562 1.00 96.94 167 ARG A N 1
ATOM 1139 C CA . ARG A 1 167 ? 11.238 4.823 9.702 1.00 96.94 167 ARG A CA 1
ATOM 1140 C C . ARG A 1 167 ? 10.743 3.865 10.775 1.00 96.94 167 ARG A C 1
ATOM 1142 O O . ARG A 1 167 ? 9.541 3.734 10.966 1.00 96.94 167 ARG A O 1
ATOM 1149 N N . THR A 1 168 ? 11.652 3.200 11.479 1.00 96.88 168 THR A N 1
ATOM 1150 C CA . THR A 1 168 ? 11.301 2.432 12.682 1.00 96.88 168 THR A CA 1
ATOM 1151 C C . THR A 1 168 ? 10.933 3.371 13.834 1.00 96.88 168 THR A C 1
ATOM 1153 O O . THR A 1 168 ? 11.179 4.576 13.759 1.00 96.88 168 THR A O 1
ATOM 1156 N N . ALA A 1 169 ? 10.399 2.824 14.932 1.00 93.56 169 ALA A N 1
ATOM 1157 C CA . ALA A 1 169 ? 10.127 3.590 16.155 1.00 93.56 169 ALA A CA 1
ATOM 1158 C C . ALA A 1 169 ? 11.376 4.310 16.710 1.00 93.56 169 ALA A C 1
ATOM 1160 O O . ALA A 1 169 ? 11.264 5.391 17.277 1.00 93.56 169 ALA A O 1
ATOM 1161 N N . ASP A 1 170 ? 12.569 3.756 16.466 1.00 95.06 170 ASP A N 1
ATOM 1162 C CA . ASP A 1 170 ? 13.857 4.358 16.844 1.00 95.06 170 ASP A CA 1
ATOM 1163 C C . ASP A 1 170 ? 14.343 5.431 15.848 1.00 95.06 170 ASP A C 1
ATOM 1165 O O . ASP A 1 170 ? 15.487 5.884 15.913 1.00 95.06 170 ASP A O 1
ATOM 1169 N N . GLY A 1 171 ? 13.525 5.791 14.855 1.00 95.75 171 GLY A N 1
ATOM 1170 C CA . GLY A 1 171 ? 13.855 6.766 13.817 1.00 95.75 171 GLY A CA 1
ATOM 1171 C C . GLY A 1 171 ? 14.807 6.256 12.730 1.00 95.75 171 GLY A C 1
ATOM 1172 O O . GLY A 1 171 ? 15.201 7.033 11.855 1.00 95.75 171 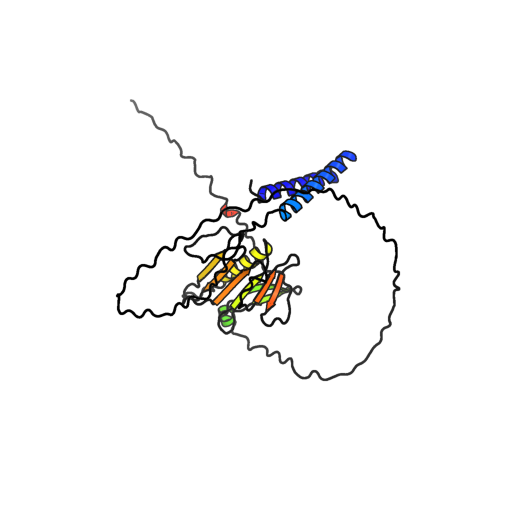GLY A O 1
ATOM 1173 N N . ARG A 1 172 ? 15.181 4.968 12.736 1.00 95.75 172 ARG A N 1
ATOM 1174 C CA . ARG A 1 172 ? 16.075 4.401 11.714 1.00 95.75 172 ARG A CA 1
ATOM 1175 C C . ARG A 1 172 ? 15.326 4.268 10.386 1.00 95.75 172 ARG A C 1
ATOM 1177 O O . ARG A 1 172 ? 14.226 3.717 10.380 1.00 95.75 172 ARG A O 1
ATOM 1184 N N . PRO A 1 173 ? 15.883 4.743 9.259 1.00 94.50 173 PRO A N 1
ATOM 1185 C CA . PRO A 1 173 ? 15.221 4.604 7.969 1.00 94.50 173 PRO A CA 1
ATOM 1186 C C . PRO A 1 173 ? 15.153 3.128 7.560 1.00 94.50 173 PRO A C 1
ATOM 1188 O O . PRO A 1 173 ? 16.150 2.414 7.648 1.00 94.50 173 PRO A O 1
ATOM 1191 N N . VAL A 1 174 ? 13.991 2.693 7.074 1.00 95.44 174 VAL A N 1
ATOM 1192 C CA . VAL A 1 174 ? 13.803 1.377 6.453 1.00 95.44 174 VAL A CA 1
ATOM 1193 C C . VAL A 1 174 ? 13.823 1.566 4.946 1.00 95.44 174 VAL A C 1
ATOM 1195 O O . VAL A 1 174 ? 12.967 2.252 4.381 1.00 95.44 174 VAL A O 1
ATOM 1198 N N . ARG A 1 175 ? 14.844 0.993 4.311 1.00 94.75 175 ARG A N 1
ATOM 1199 C CA . ARG A 1 175 ? 15.133 1.144 2.887 1.00 94.75 175 ARG A CA 1
ATOM 1200 C C . ARG A 1 175 ? 15.190 -0.217 2.214 1.00 94.75 175 ARG A C 1
ATOM 1202 O O . ARG A 1 175 ? 15.625 -1.185 2.831 1.00 94.75 175 ARG A O 1
ATOM 1209 N N . VAL A 1 176 ? 14.775 -0.251 0.957 1.00 92.69 176 VAL A N 1
ATOM 1210 C CA . VAL A 1 176 ? 14.872 -1.410 0.074 1.00 92.69 176 VAL A CA 1
ATOM 1211 C C . VAL A 1 176 ? 15.739 -1.022 -1.110 1.00 92.69 176 VAL A C 1
ATOM 1213 O O . VAL A 1 176 ? 15.499 0.007 -1.740 1.00 92.69 176 VAL A O 1
ATOM 1216 N N . SER A 1 177 ? 16.747 -1.837 -1.385 1.00 88.94 177 SER A N 1
ATOM 1217 C CA . SER A 1 177 ? 17.605 -1.703 -2.561 1.00 88.94 177 SER A CA 1
ATOM 1218 C C . SER A 1 177 ? 17.182 -2.731 -3.601 1.00 88.94 177 SER A C 1
ATOM 1220 O O . SER A 1 177 ? 16.701 -3.806 -3.236 1.00 88.94 177 SER A O 1
ATOM 1222 N N . THR A 1 178 ? 17.392 -2.444 -4.885 1.00 82.75 178 THR A N 1
ATOM 1223 C CA . THR A 1 178 ? 17.242 -3.481 -5.912 1.00 82.75 178 THR A CA 1
ATOM 1224 C C . THR A 1 178 ? 18.224 -4.625 -5.638 1.00 82.75 178 THR A C 1
ATOM 1226 O O . THR A 1 178 ? 19.360 -4.376 -5.213 1.00 82.75 178 THR A O 1
ATOM 1229 N N . GLY A 1 179 ? 17.789 -5.874 -5.841 1.00 72.94 179 GLY A N 1
ATOM 1230 C CA . GLY A 1 179 ? 18.604 -7.062 -5.585 1.00 72.94 179 GLY A CA 1
ATOM 1231 C C . GLY A 1 179 ? 19.897 -7.087 -6.408 1.00 72.94 179 GLY A C 1
ATOM 1232 O O . GLY A 1 179 ? 20.096 -6.281 -7.316 1.00 72.94 179 GLY A O 1
ATOM 1233 N N . ALA A 1 180 ? 20.796 -8.027 -6.098 1.00 70.44 180 ALA A N 1
ATOM 1234 C CA . ALA A 1 180 ? 22.044 -8.209 -6.853 1.00 70.44 180 ALA A CA 1
ATOM 1235 C C . ALA A 1 180 ? 21.793 -8.508 -8.343 1.00 70.44 180 ALA A C 1
ATOM 1237 O O . ALA A 1 180 ? 22.588 -8.101 -9.186 1.00 70.44 180 ALA A O 1
ATOM 1238 N N . ASP A 1 181 ? 20.655 -9.138 -8.639 1.00 78.62 181 ASP A N 1
ATOM 1239 C CA . ASP A 1 181 ? 20.192 -9.466 -9.989 1.00 78.62 181 ASP A CA 1
ATOM 1240 C C . ASP A 1 181 ? 19.531 -8.267 -10.697 1.00 78.62 181 ASP A C 1
ATOM 1242 O O . ASP A 1 181 ? 18.995 -8.404 -11.790 1.00 78.62 181 ASP A O 1
ATOM 1246 N N . GLY A 1 182 ? 19.525 -7.087 -10.066 1.00 80.19 182 GLY A N 1
ATOM 1247 C CA . GLY A 1 182 ? 18.919 -5.863 -10.596 1.00 80.19 182 GLY A CA 1
ATOM 1248 C C . GLY A 1 182 ? 17.404 -5.777 -10.408 1.00 80.19 182 GLY A C 1
ATOM 1249 O O . GLY A 1 182 ? 16.858 -4.679 -10.475 1.00 80.19 182 GLY A O 1
ATOM 1250 N N . THR A 1 183 ? 16.735 -6.891 -10.093 1.00 90.69 183 THR A N 1
ATOM 1251 C CA . THR A 1 183 ? 15.285 -6.943 -9.881 1.00 90.69 183 THR A CA 1
ATOM 1252 C C . THR A 1 183 ? 14.908 -6.869 -8.401 1.00 90.69 183 THR A C 1
ATOM 1254 O O . THR A 1 183 ? 15.591 -7.428 -7.541 1.00 90.69 183 THR A O 1
ATOM 1257 N N . CYS A 1 184 ? 13.799 -6.205 -8.083 1.00 94.12 184 CYS A N 1
ATOM 1258 C CA . CYS A 1 184 ? 13.181 -6.252 -6.758 1.00 94.12 184 CYS A CA 1
ATOM 1259 C C . CYS A 1 184 ? 11.651 -6.248 -6.867 1.00 94.12 184 CYS A C 1
ATOM 1261 O O . CYS A 1 184 ? 11.060 -5.443 -7.590 1.00 94.12 184 CYS A O 1
ATOM 1263 N N . HIS A 1 185 ? 11.000 -7.126 -6.112 1.00 96.06 185 HIS A N 1
ATOM 1264 C CA . HIS A 1 185 ? 9.552 -7.264 -6.044 1.00 96.06 185 HIS A CA 1
ATOM 1265 C C . HIS A 1 185 ? 9.049 -6.842 -4.664 1.00 96.06 185 HIS A C 1
ATOM 1267 O O . HIS A 1 185 ? 9.229 -7.542 -3.665 1.00 96.06 185 HIS A O 1
ATOM 1273 N N . LEU A 1 186 ? 8.387 -5.693 -4.607 1.00 97.12 186 LEU A N 1
ATOM 1274 C CA . LEU A 1 186 ? 7.781 -5.163 -3.398 1.00 97.12 186 LEU A CA 1
ATOM 1275 C C . LEU A 1 186 ? 6.265 -5.334 -3.450 1.00 97.12 186 LEU A C 1
ATOM 1277 O O . LEU A 1 186 ? 5.621 -4.989 -4.438 1.00 97.12 186 LEU A O 1
ATOM 1281 N N . VAL A 1 187 ? 5.674 -5.828 -2.368 1.00 97.94 187 VAL A N 1
ATOM 1282 C CA . VAL A 1 187 ? 4.225 -6.001 -2.269 1.00 97.94 187 VAL A CA 1
ATOM 1283 C C . VAL A 1 187 ? 3.689 -5.206 -1.091 1.00 97.94 187 VAL A C 1
ATOM 1285 O O . VAL A 1 187 ? 4.181 -5.334 0.023 1.00 97.94 187 VAL A O 1
ATOM 1288 N N . VAL A 1 188 ? 2.668 -4.393 -1.328 1.00 98.25 188 VAL A N 1
ATOM 1289 C CA . VAL A 1 188 ? 1.877 -3.712 -0.307 1.00 98.25 188 VAL A CA 1
ATOM 1290 C C . VAL A 1 188 ? 0.596 -4.516 -0.108 1.00 98.25 188 VAL A C 1
ATOM 1292 O O . VAL A 1 188 ? -0.168 -4.710 -1.048 1.00 98.25 188 VAL A O 1
ATOM 1295 N N . VAL A 1 189 ? 0.353 -5.001 1.107 1.00 98.19 189 VAL A N 1
ATOM 1296 C CA . VAL A 1 189 ? -0.862 -5.743 1.460 1.00 98.19 189 VAL A CA 1
ATOM 1297 C C . VAL A 1 189 ? -1.714 -4.894 2.375 1.00 98.19 189 VAL A C 1
ATOM 1299 O O . VAL A 1 189 ? -1.301 -4.575 3.486 1.00 98.19 189 VAL A O 1
ATOM 1302 N N . GLY A 1 190 ? -2.921 -4.565 1.942 1.00 97.56 190 GLY A N 1
ATOM 1303 C CA . GLY A 1 190 ? -3.873 -3.840 2.767 1.00 97.56 190 GLY A CA 1
ATOM 1304 C C . GLY A 1 190 ? -4.975 -3.200 1.943 1.00 97.56 190 GLY A C 1
ATOM 1305 O O . GLY A 1 190 ? -4.946 -3.206 0.717 1.00 97.56 190 GLY A O 1
ATOM 1306 N N . VAL A 1 191 ? -5.951 -2.629 2.641 1.00 95.69 191 VAL A N 1
ATOM 1307 C CA . VAL A 1 191 ? -7.091 -1.943 2.029 1.00 95.69 191 VAL A CA 1
ATOM 1308 C C . VAL A 1 191 ? -7.257 -0.540 2.593 1.00 95.69 191 VAL A C 1
ATOM 1310 O O . VAL A 1 191 ? -6.923 -0.263 3.748 1.00 95.69 191 VAL A O 1
ATOM 1313 N N . GLY A 1 192 ? -7.846 0.333 1.782 1.00 93.69 192 GLY A N 1
ATOM 1314 C CA . GLY A 1 192 ? -8.219 1.687 2.169 1.00 93.69 192 GLY A CA 1
ATOM 1315 C C . GLY A 1 192 ? -7.112 2.717 1.962 1.00 93.69 192 GLY A C 1
ATOM 1316 O O . GLY A 1 192 ? -6.021 2.426 1.480 1.00 93.69 192 GLY A O 1
ATOM 1317 N N . ALA A 1 193 ? -7.410 3.953 2.367 1.00 92.94 193 ALA A N 1
ATOM 1318 C CA . ALA A 1 193 ? -6.625 5.128 1.997 1.00 92.94 193 ALA A CA 1
ATOM 1319 C C . ALA A 1 193 ? -5.150 5.073 2.429 1.00 92.94 193 ALA A C 1
ATOM 1321 O O . ALA A 1 193 ? -4.302 5.634 1.744 1.00 92.94 193 ALA A O 1
ATOM 1322 N N . LEU A 1 194 ? -4.828 4.407 3.547 1.00 94.56 194 LEU A N 1
ATOM 1323 C CA . LEU A 1 194 ? -3.436 4.269 3.981 1.00 94.56 194 LEU A CA 1
ATOM 1324 C C . LEU A 1 194 ? -2.647 3.339 3.051 1.00 94.56 194 LEU A C 1
ATOM 1326 O O . LEU A 1 194 ? -1.519 3.667 2.701 1.00 94.56 194 LEU A O 1
ATOM 1330 N N . ALA A 1 195 ? -3.232 2.214 2.627 1.00 96.19 195 ALA A N 1
ATOM 1331 C CA . ALA A 1 195 ? -2.574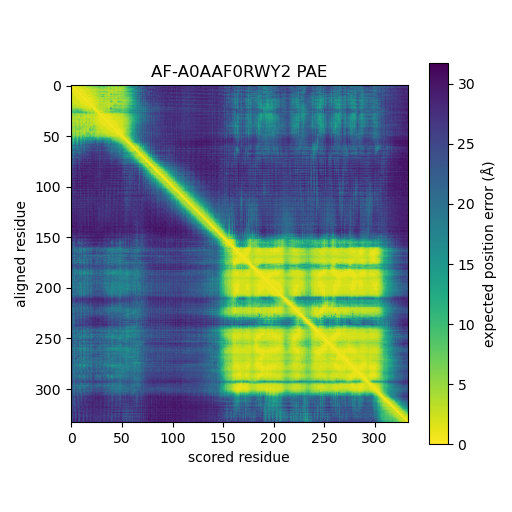 1.286 1.708 1.00 96.19 195 ALA A CA 1
ATOM 1332 C C . ALA A 1 195 ? -2.371 1.939 0.332 1.00 96.19 195 ALA A C 1
ATOM 1334 O O . ALA A 1 195 ? -1.266 1.894 -0.209 1.00 96.19 195 ALA A O 1
ATOM 1335 N N . ASP A 1 196 ? -3.393 2.651 -0.155 1.00 95.00 196 ASP A N 1
ATOM 1336 C CA . ASP A 1 196 ? -3.321 3.446 -1.384 1.00 95.00 196 ASP A CA 1
ATOM 1337 C C . ASP A 1 196 ? -2.227 4.521 -1.300 1.00 95.00 196 ASP A C 1
ATOM 1339 O O . ASP A 1 196 ? -1.450 4.701 -2.237 1.00 95.00 196 ASP A O 1
ATOM 1343 N N . ALA A 1 197 ? -2.129 5.229 -0.168 1.00 94.44 197 ALA A N 1
ATOM 1344 C CA . ALA A 1 197 ? -1.122 6.265 0.040 1.00 94.44 197 ALA A CA 1
ATOM 1345 C C . ALA A 1 197 ? 0.299 5.688 0.109 1.00 94.44 197 ALA A C 1
ATOM 1347 O O . ALA A 1 197 ? 1.208 6.254 -0.496 1.00 94.44 197 ALA A O 1
ATOM 1348 N N . VAL A 1 198 ? 0.496 4.557 0.796 1.00 96.50 198 VAL A N 1
ATOM 1349 C CA . VAL A 1 198 ? 1.790 3.857 0.847 1.00 96.50 198 VAL A CA 1
ATOM 1350 C C . VAL A 1 198 ? 2.209 3.411 -0.553 1.00 96.50 198 VAL A C 1
ATOM 1352 O O . VAL A 1 198 ? 3.326 3.704 -0.976 1.00 96.50 198 VAL A O 1
ATOM 1355 N N . PHE A 1 199 ? 1.307 2.777 -1.307 1.00 96.62 199 PHE A N 1
ATOM 1356 C CA . PHE A 1 199 ? 1.566 2.403 -2.697 1.00 96.62 199 PHE A CA 1
ATOM 1357 C C . PHE A 1 199 ? 1.920 3.627 -3.555 1.00 96.62 199 PHE A C 1
ATOM 1359 O O . PHE A 1 199 ? 2.942 3.624 -4.237 1.00 96.62 199 PHE A O 1
ATOM 1366 N N . ALA A 1 200 ? 1.138 4.708 -3.472 1.00 94.38 200 ALA A N 1
ATOM 1367 C CA . ALA A 1 200 ? 1.368 5.926 -4.247 1.00 94.38 200 ALA A CA 1
ATOM 1368 C C . ALA A 1 200 ? 2.693 6.626 -3.893 1.00 94.38 200 ALA A C 1
ATOM 1370 O O . ALA A 1 200 ? 3.356 7.155 -4.789 1.00 94.38 200 ALA A O 1
ATOM 1371 N N . ALA A 1 201 ? 3.107 6.620 -2.621 1.00 94.56 201 ALA A N 1
ATOM 1372 C CA . ALA A 1 201 ? 4.417 7.126 -2.204 1.00 94.56 201 ALA A CA 1
ATOM 1373 C C . ALA A 1 201 ? 5.555 6.319 -2.827 1.00 94.56 201 ALA A C 1
ATOM 1375 O O . ALA A 1 201 ? 6.522 6.901 -3.317 1.00 94.56 201 ALA A O 1
ATOM 1376 N N . ILE A 1 202 ? 5.448 4.991 -2.812 1.00 95.62 202 ILE A N 1
ATOM 1377 C CA . ILE A 1 202 ? 6.467 4.117 -3.393 1.00 95.62 202 ILE A CA 1
ATOM 1378 C C . ILE A 1 202 ? 6.504 4.297 -4.917 1.00 95.62 202 ILE A C 1
ATOM 1380 O O . ILE A 1 202 ? 7.580 4.504 -5.469 1.00 95.62 202 ILE A O 1
ATOM 1384 N N . ALA A 1 203 ? 5.349 4.317 -5.588 1.00 93.94 203 ALA A N 1
ATOM 1385 C CA . ALA A 1 203 ? 5.252 4.557 -7.029 1.00 93.94 203 ALA A CA 1
ATOM 1386 C C . ALA A 1 203 ? 5.849 5.919 -7.430 1.00 93.94 203 ALA A C 1
ATOM 1388 O O . ALA A 1 203 ? 6.630 6.007 -8.372 1.00 93.94 203 ALA A O 1
ATOM 1389 N N . THR A 1 204 ? 5.590 6.972 -6.645 1.00 92.06 204 THR A N 1
ATOM 1390 C CA . THR A 1 204 ? 6.224 8.288 -6.844 1.00 92.06 204 THR A CA 1
ATOM 1391 C C . THR A 1 204 ? 7.745 8.201 -6.735 1.00 92.06 204 THR A C 1
ATOM 1393 O O . THR A 1 204 ? 8.452 8.782 -7.555 1.00 92.06 204 THR A O 1
ATOM 1396 N N . GLN A 1 205 ? 8.274 7.448 -5.767 1.00 92.88 205 GLN A N 1
ATOM 1397 C CA . GLN A 1 205 ? 9.720 7.252 -5.656 1.00 92.88 205 GLN A CA 1
ATOM 1398 C C . GLN A 1 205 ? 10.301 6.570 -6.900 1.00 92.88 205 GLN A C 1
ATOM 1400 O O . GLN A 1 205 ? 11.374 6.978 -7.332 1.00 92.88 205 GLN A O 1
ATOM 1405 N N . LEU A 1 206 ? 9.588 5.628 -7.535 1.00 91.56 206 LEU A N 1
ATOM 1406 C CA . LEU A 1 206 ? 10.043 5.005 -8.790 1.00 91.56 206 LEU A CA 1
ATOM 1407 C C . LEU A 1 206 ? 10.310 6.039 -9.886 1.00 91.56 206 LEU A C 1
ATOM 1409 O O . LEU A 1 206 ? 11.308 5.921 -10.585 1.00 91.56 206 LEU A O 1
ATOM 1413 N N . THR A 1 207 ? 9.459 7.064 -9.991 1.00 89.25 207 THR A N 1
ATOM 1414 C CA . THR A 1 207 ? 9.613 8.141 -10.988 1.00 89.25 207 THR A CA 1
ATOM 1415 C C . THR A 1 207 ? 10.765 9.100 -10.676 1.00 89.25 207 THR A C 1
ATOM 1417 O O . THR A 1 207 ? 11.308 9.734 -11.572 1.00 89.25 207 THR A O 1
ATOM 1420 N N . VAL A 1 208 ? 11.154 9.217 -9.400 1.00 87.38 208 VAL A N 1
ATOM 1421 C CA . VAL A 1 208 ? 12.243 10.103 -8.947 1.00 87.38 208 VAL A CA 1
ATOM 1422 C C . VAL A 1 208 ? 13.597 9.390 -8.959 1.00 87.38 208 VAL A C 1
ATOM 1424 O O . VAL A 1 208 ? 14.634 10.041 -9.078 1.00 87.38 208 VAL A O 1
ATOM 1427 N N . LEU A 1 209 ? 13.603 8.056 -8.869 1.00 82.69 209 LEU A N 1
ATOM 1428 C CA . LEU A 1 209 ? 14.811 7.228 -8.954 1.00 82.69 209 LEU A CA 1
ATOM 1429 C C . LEU A 1 209 ? 15.515 7.310 -10.315 1.00 82.69 209 LEU A C 1
ATOM 1431 O O . LEU A 1 209 ? 16.631 6.803 -10.457 1.00 82.69 209 LEU A O 1
ATOM 1435 N N . ASP A 1 210 ? 14.920 8.000 -11.285 1.00 69.31 210 ASP A N 1
ATOM 1436 C CA . ASP A 1 210 ? 15.547 8.397 -12.538 1.00 69.31 210 ASP A CA 1
ATOM 1437 C C . ASP A 1 210 ? 16.525 9.542 -12.279 1.00 69.31 210 ASP A C 1
ATOM 1439 O O . ASP A 1 210 ? 16.345 10.701 -12.660 1.00 69.31 210 ASP A O 1
ATOM 1443 N N . GLY A 1 211 ? 17.599 9.180 -11.574 1.00 58.62 211 GLY A N 1
ATOM 1444 C CA . GLY A 1 211 ? 18.799 9.976 -11.454 1.00 58.62 211 GLY A CA 1
ATOM 1445 C C . GLY A 1 211 ? 19.236 10.357 -12.856 1.00 58.62 211 GLY A C 1
ATOM 1446 O O . GLY A 1 211 ? 19.736 9.526 -13.610 1.00 58.62 211 GLY A O 1
ATOM 1447 N N . SER A 1 212 ? 18.989 11.618 -13.196 1.00 50.16 212 SER A N 1
ATOM 1448 C CA . SER A 1 212 ? 19.376 12.269 -14.437 1.00 50.16 212 SER A CA 1
ATOM 1449 C C . SER A 1 212 ? 20.894 12.212 -14.598 1.00 50.16 212 SER A C 1
ATOM 1451 O O . SER A 1 212 ? 21.599 13.181 -14.327 1.00 50.16 212 SER A O 1
ATOM 1453 N N . ALA A 1 213 ? 21.419 11.073 -15.041 1.00 57.50 213 ALA A N 1
ATOM 1454 C CA . ALA A 1 213 ? 22.687 11.050 -15.733 1.00 57.50 213 ALA A CA 1
ATOM 1455 C C . ALA A 1 213 ? 22.436 11.766 -17.071 1.00 57.50 213 ALA A C 1
ATOM 1457 O O . ALA A 1 213 ? 21.601 11.299 -17.854 1.00 57.50 213 ALA A O 1
ATOM 1458 N N . PRO A 1 214 ? 23.073 12.920 -17.337 1.00 57.16 214 PRO A N 1
ATOM 1459 C CA . PRO A 1 214 ? 22.876 13.638 -18.588 1.00 57.16 214 PRO A CA 1
ATOM 1460 C C . PRO A 1 214 ? 23.324 12.740 -19.750 1.00 57.16 214 PRO A C 1
ATOM 1462 O O . PRO A 1 214 ? 24.518 12.540 -19.957 1.00 57.16 214 PRO A O 1
ATOM 1465 N N . GLY A 1 215 ? 22.357 12.163 -20.471 1.00 73.25 215 GLY A N 1
ATOM 1466 C CA . GLY A 1 215 ? 22.586 11.244 -21.593 1.00 73.25 215 GLY A CA 1
ATOM 1467 C C . GLY A 1 215 ? 22.111 9.799 -21.395 1.00 73.25 215 GLY A C 1
ATOM 1468 O O . GLY A 1 215 ? 22.255 9.006 -22.321 1.00 73.25 215 GLY A O 1
ATOM 1469 N N . GLY A 1 216 ? 21.541 9.441 -20.239 1.00 68.81 216 GLY A N 1
ATOM 1470 C CA . GLY A 1 216 ? 20.890 8.140 -20.049 1.00 68.81 216 GLY A CA 1
ATOM 1471 C C . GLY A 1 216 ? 19.539 8.070 -20.765 1.00 68.81 216 GLY A C 1
ATOM 1472 O O . GLY A 1 216 ? 18.769 9.030 -20.742 1.00 68.81 216 GLY A O 1
ATOM 1473 N N . THR A 1 217 ? 19.242 6.941 -21.407 1.00 74.69 217 THR A N 1
ATOM 1474 C CA . THR A 1 217 ? 17.892 6.622 -21.895 1.00 74.69 217 THR A CA 1
ATOM 1475 C C . THR A 1 217 ? 16.911 6.692 -20.728 1.00 74.69 217 THR A C 1
ATOM 1477 O O . THR A 1 217 ? 17.159 6.072 -19.694 1.00 74.69 217 THR A O 1
ATOM 1480 N N . ALA A 1 218 ? 15.839 7.473 -20.884 1.00 73.88 218 ALA A N 1
ATOM 1481 C CA . ALA A 1 218 ? 14.839 7.659 -19.841 1.00 73.88 218 ALA A CA 1
ATOM 1482 C C . ALA A 1 218 ? 14.255 6.301 -19.442 1.00 73.88 218 ALA A C 1
ATOM 1484 O O . ALA A 1 218 ? 13.741 5.568 -20.286 1.00 73.88 218 ALA A O 1
ATOM 1485 N N . VAL A 1 219 ? 14.385 5.971 -18.164 1.00 78.69 219 VAL A N 1
ATOM 1486 C CA . VAL A 1 219 ? 13.725 4.820 -17.564 1.00 78.69 219 VAL A CA 1
ATOM 1487 C C . VAL A 1 219 ? 12.222 5.101 -17.542 1.00 78.69 219 VAL A C 1
ATOM 1489 O O . VAL A 1 219 ? 11.786 6.230 -17.324 1.00 78.69 219 VAL A O 1
ATOM 1492 N N . GLU A 1 220 ? 11.428 4.083 -17.861 1.00 89.19 220 GLU A N 1
ATOM 1493 C CA . GLU A 1 220 ? 9.977 4.208 -17.968 1.00 89.19 220 GLU A CA 1
ATOM 1494 C C . GLU A 1 220 ? 9.320 3.607 -16.723 1.00 89.19 220 GLU A C 1
ATOM 1496 O O . GLU A 1 220 ? 9.604 2.468 -16.342 1.00 89.19 220 GLU A O 1
ATOM 1501 N N . VAL A 1 221 ? 8.413 4.358 -16.097 1.00 90.31 221 VAL A N 1
ATOM 1502 C CA . VAL A 1 221 ? 7.531 3.836 -15.048 1.00 90.31 221 VAL A CA 1
ATOM 1503 C C . VAL A 1 221 ? 6.141 3.633 -15.635 1.00 90.31 221 VAL A C 1
ATOM 1505 O O . VAL A 1 221 ? 5.530 4.577 -16.136 1.00 90.31 221 VAL A O 1
ATOM 1508 N N . ARG A 1 222 ? 5.630 2.403 -15.554 1.00 92.00 222 ARG A N 1
ATOM 1509 C CA . ARG A 1 222 ? 4.271 2.042 -15.974 1.00 92.00 222 ARG A CA 1
ATOM 1510 C C . ARG A 1 222 ? 3.418 1.717 -14.761 1.00 92.00 222 ARG A C 1
ATOM 1512 O O . ARG A 1 222 ? 3.823 0.921 -13.919 1.00 92.00 222 ARG A O 1
ATOM 1519 N N . GLU A 1 223 ? 2.228 2.301 -14.698 1.00 92.44 223 GLU A N 1
ATOM 1520 C CA . GLU A 1 223 ? 1.238 2.020 -13.657 1.00 92.44 223 GLU A CA 1
ATOM 1521 C C . GLU A 1 223 ? -0.007 1.368 -14.272 1.00 92.44 223 GLU A C 1
ATOM 1523 O O . GLU A 1 223 ? -0.444 1.747 -15.358 1.00 92.44 223 GLU A O 1
ATOM 1528 N N . ALA A 1 224 ? -0.592 0.404 -13.565 1.00 92.19 224 ALA A N 1
ATOM 1529 C CA . ALA A 1 224 ? -1.866 -0.218 -13.901 1.00 92.19 224 ALA A CA 1
ATOM 1530 C C . ALA A 1 224 ? -2.719 -0.362 -12.635 1.00 92.19 224 ALA A C 1
ATOM 1532 O O . ALA A 1 224 ? -2.208 -0.670 -11.557 1.00 92.19 224 ALA A O 1
ATOM 1533 N N . PHE A 1 225 ? -4.029 -0.156 -12.769 1.00 91.25 225 PHE A N 1
ATOM 1534 C CA . PHE A 1 225 ? -4.970 -0.157 -11.650 1.00 91.25 225 PHE A CA 1
ATOM 1535 C C . PHE A 1 225 ? -6.160 -1.061 -11.948 1.00 91.25 225 PHE A C 1
ATOM 1537 O O . PHE A 1 225 ? -6.799 -0.939 -12.993 1.00 91.25 225 PHE A O 1
ATOM 1544 N N . GLY A 1 226 ? -6.463 -1.948 -11.009 1.00 88.62 226 GLY A N 1
ATOM 1545 C CA . GLY A 1 226 ? -7.717 -2.676 -10.963 1.00 88.62 226 GLY A CA 1
ATOM 1546 C C . GLY A 1 226 ? -8.857 -1.783 -10.468 1.00 88.62 226 GLY A C 1
ATOM 1547 O O . GLY A 1 226 ? -8.624 -0.693 -9.924 1.00 88.62 226 GLY A O 1
ATOM 1548 N N . PRO A 1 227 ? -10.111 -2.224 -10.638 1.00 84.69 227 PRO A N 1
ATOM 1549 C CA . PRO A 1 227 ? -11.264 -1.498 -10.125 1.00 84.69 227 PRO A CA 1
ATOM 1550 C C . PRO A 1 227 ? -11.158 -1.250 -8.612 1.00 84.69 227 PRO A C 1
ATOM 1552 O O . PRO A 1 227 ? -10.653 -2.080 -7.862 1.00 84.69 227 PRO A O 1
ATOM 1555 N N . GLY A 1 228 ? -11.647 -0.099 -8.144 1.00 79.69 228 GLY A N 1
ATOM 1556 C CA . GLY A 1 228 ? -11.739 0.212 -6.711 1.00 79.69 228 GLY A CA 1
ATOM 1557 C C . GLY A 1 228 ? -10.516 0.887 -6.077 1.00 79.69 228 GLY A C 1
ATOM 1558 O O . GLY A 1 228 ? -10.622 1.326 -4.933 1.00 79.69 228 GLY A O 1
ATOM 1559 N N . VAL A 1 229 ? -9.399 1.052 -6.793 1.00 79.56 229 VAL A N 1
ATOM 1560 C CA . VAL A 1 229 ? -8.262 1.862 -6.315 1.00 79.56 229 VAL A CA 1
ATOM 1561 C C . VAL A 1 229 ? -8.554 3.348 -6.558 1.00 79.56 229 VAL A C 1
ATOM 1563 O O . VAL A 1 229 ? -8.917 3.742 -7.663 1.00 79.56 229 VAL A O 1
ATOM 1566 N N . GLY A 1 230 ? -8.419 4.195 -5.531 1.00 71.12 230 GLY A N 1
ATOM 1567 C CA . GLY A 1 230 ? -8.915 5.583 -5.511 1.00 71.12 230 GLY A CA 1
ATOM 1568 C C . GLY A 1 230 ? -8.244 6.600 -6.453 1.00 71.12 230 GLY A C 1
ATOM 1569 O O . GLY A 1 230 ? -8.459 7.802 -6.289 1.00 71.12 230 GLY A O 1
ATOM 1570 N N . ARG A 1 231 ? -7.437 6.169 -7.429 1.00 68.81 231 ARG A N 1
ATOM 1571 C CA . ARG A 1 231 ? -6.814 7.043 -8.435 1.00 68.81 231 ARG A CA 1
ATOM 1572 C C . ARG A 1 231 ? -7.661 7.054 -9.705 1.00 68.81 231 ARG A C 1
ATOM 1574 O O . ARG A 1 231 ? -8.008 6.006 -10.236 1.00 68.81 231 ARG A O 1
ATOM 1581 N N . GLY A 1 232 ? -7.991 8.251 -10.197 1.00 58.34 232 GLY A N 1
ATOM 1582 C CA . GLY A 1 232 ? -8.686 8.420 -11.473 1.00 58.34 232 GLY A CA 1
ATOM 1583 C C . GLY A 1 232 ? -7.891 7.738 -12.581 1.00 58.34 232 GLY A C 1
ATOM 1584 O O . GLY A 1 232 ? -6.794 8.185 -12.903 1.00 58.34 232 GLY A O 1
ATOM 1585 N N . ALA A 1 233 ? -8.420 6.629 -13.097 1.00 55.34 233 ALA A N 1
ATOM 1586 C CA . ALA A 1 233 ? -7.751 5.801 -14.085 1.00 55.34 233 ALA A CA 1
ATOM 1587 C C . ALA A 1 233 ? -7.395 6.642 -15.317 1.00 55.34 233 ALA A C 1
ATOM 1589 O O . ALA A 1 233 ? -8.272 7.056 -16.076 1.00 55.34 233 ALA A O 1
ATOM 1590 N N . VAL A 1 234 ? -6.103 6.895 -15.523 1.00 54.56 234 VAL A N 1
ATOM 1591 C CA . VAL A 1 234 ? -5.606 7.335 -16.825 1.00 54.56 234 VAL A CA 1
ATOM 1592 C C . VAL A 1 234 ? -5.499 6.068 -17.658 1.00 54.56 234 VAL A C 1
ATOM 1594 O O . VAL A 1 234 ? -4.519 5.336 -17.578 1.00 54.56 234 VAL A O 1
ATOM 1597 N N . THR A 1 235 ? -6.561 5.759 -18.397 1.00 50.66 235 THR A N 1
ATOM 1598 C CA . THR A 1 235 ? -6.602 4.616 -19.310 1.00 50.66 235 THR A CA 1
ATOM 1599 C C . THR A 1 235 ? -5.713 4.910 -20.518 1.00 50.66 235 THR A C 1
ATOM 1601 O O . THR A 1 235 ? -6.186 5.372 -21.557 1.00 50.66 235 THR A O 1
ATOM 1604 N N . GLY A 1 236 ? -4.408 4.688 -20.365 1.00 55.22 236 GLY A N 1
ATOM 1605 C CA . GLY A 1 236 ? -3.533 4.396 -21.494 1.00 55.22 236 GLY A CA 1
ATOM 1606 C C . GLY A 1 236 ? -3.929 3.046 -22.097 1.00 55.22 236 GLY A C 1
ATOM 1607 O O . GLY A 1 236 ? -4.438 2.174 -21.395 1.00 55.22 236 GLY A O 1
ATOM 1608 N N . ALA A 1 237 ? -3.773 2.901 -23.410 1.00 55.72 237 ALA A N 1
ATOM 1609 C CA . ALA A 1 237 ? -4.207 1.719 -24.144 1.00 55.72 237 ALA A CA 1
ATOM 1610 C C . ALA A 1 237 ? -3.602 0.415 -23.574 1.00 55.72 237 ALA A C 1
ATOM 1612 O O . ALA A 1 237 ? -2.415 0.358 -23.269 1.00 55.72 237 ALA A O 1
ATOM 1613 N N . GLU A 1 238 ? -4.449 -0.615 -23.461 1.00 70.62 238 GLU A N 1
ATOM 1614 C CA . GLU A 1 238 ? -4.099 -2.028 -23.223 1.00 70.62 238 GLU A CA 1
ATOM 1615 C C . GLU A 1 238 ? -3.404 -2.377 -21.893 1.00 70.62 238 GLU A C 1
ATOM 1617 O O . GLU A 1 238 ? -2.569 -3.277 -21.834 1.00 70.62 238 GLU A O 1
ATOM 1622 N N . SER A 1 239 ? -3.777 -1.739 -20.778 1.00 70.62 239 SER A N 1
ATOM 1623 C CA . SER A 1 239 ? -3.432 -2.319 -19.472 1.00 70.62 239 SER A CA 1
ATOM 1624 C C . SER A 1 239 ? -4.190 -3.639 -19.252 1.00 70.62 239 SER A C 1
ATOM 1626 O O . SER A 1 239 ? -5.411 -3.670 -19.439 1.00 70.62 239 SER A O 1
ATOM 1628 N N . PRO A 1 240 ? -3.510 -4.727 -18.846 1.00 78.25 240 PRO A N 1
ATOM 1629 C CA . PRO A 1 240 ? -4.179 -5.975 -18.502 1.00 78.25 240 PRO A CA 1
ATOM 1630 C C . PRO A 1 240 ? -5.173 -5.742 -17.361 1.00 78.25 240 PRO A C 1
ATOM 1632 O O . PRO A 1 240 ? -4.916 -4.956 -16.446 1.00 78.25 240 PRO A O 1
ATOM 1635 N N . ALA A 1 241 ? -6.320 -6.421 -17.419 1.00 87.69 241 ALA A N 1
ATOM 1636 C CA . ALA A 1 241 ? -7.328 -6.331 -16.371 1.00 87.69 241 ALA A CA 1
ATOM 1637 C C . ALA A 1 241 ? -6.755 -6.884 -15.057 1.00 87.69 241 ALA A C 1
ATOM 1639 O O . ALA A 1 241 ? -6.441 -8.071 -14.959 1.00 87.69 241 ALA A O 1
ATOM 1640 N N . LEU A 1 242 ? -6.606 -6.014 -14.059 1.00 91.38 242 LEU A N 1
ATOM 1641 C CA . LEU A 1 242 ? -6.170 -6.391 -12.717 1.00 91.38 242 LEU A CA 1
ATOM 1642 C C . LEU A 1 242 ? -7.383 -6.717 -11.829 1.00 91.38 242 LEU A C 1
ATOM 1644 O O . LEU A 1 242 ? -8.446 -6.121 -12.027 1.00 91.38 242 LEU A O 1
ATOM 1648 N N . PRO A 1 243 ? -7.235 -7.614 -10.835 1.00 93.12 243 PRO A N 1
ATOM 1649 C CA . PRO A 1 243 ? -8.281 -7.868 -9.848 1.00 93.12 243 PRO A CA 1
ATOM 1650 C C . PRO A 1 243 ? -8.690 -6.603 -9.083 1.00 93.12 243 PRO A C 1
ATOM 1652 O O . PRO A 1 243 ? -7.895 -5.673 -8.917 1.00 93.12 243 PRO A O 1
ATOM 1655 N N . ASP A 1 244 ? -9.912 -6.601 -8.553 1.00 91.50 244 ASP A N 1
ATOM 1656 C CA . ASP A 1 244 ? -10.427 -5.510 -7.722 1.00 91.50 244 ASP A CA 1
ATOM 1657 C C . ASP A 1 244 ? -9.479 -5.209 -6.545 1.00 91.50 244 ASP A C 1
ATOM 1659 O O . ASP A 1 244 ? -8.956 -6.105 -5.877 1.00 91.50 244 ASP A O 1
ATOM 1663 N N . GLY A 1 245 ? -9.227 -3.921 -6.309 1.00 92.62 245 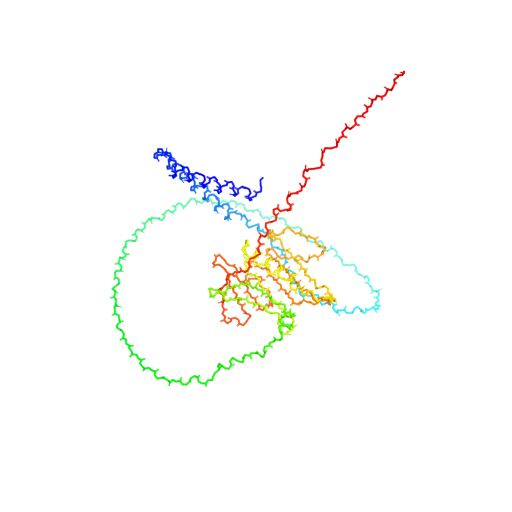GLY A N 1
ATOM 1664 C CA . GLY A 1 245 ? -8.332 -3.432 -5.261 1.00 92.62 245 GLY A CA 1
ATOM 1665 C C . GLY A 1 245 ? -6.842 -3.700 -5.502 1.00 92.62 245 GLY A C 1
ATOM 1666 O O . GLY A 1 245 ? -6.049 -3.486 -4.588 1.00 92.62 245 GLY A O 1
ATOM 1667 N N . THR A 1 246 ? -6.450 -4.169 -6.692 1.00 95.62 246 THR A N 1
ATOM 1668 C CA . THR A 1 246 ? -5.042 -4.401 -7.048 1.00 95.62 246 THR A CA 1
ATOM 1669 C C . THR A 1 246 ? -4.475 -3.216 -7.822 1.00 95.62 246 THR A C 1
ATOM 1671 O O . THR A 1 246 ? -5.138 -2.670 -8.700 1.00 95.62 246 THR A O 1
ATOM 1674 N N . ALA A 1 247 ? -3.232 -2.831 -7.549 1.00 95.56 247 ALA A N 1
ATOM 1675 C CA . ALA A 1 247 ? -2.497 -1.870 -8.372 1.00 95.56 247 ALA A CA 1
ATOM 1676 C C . ALA A 1 247 ? -1.069 -2.352 -8.598 1.00 95.56 247 ALA A C 1
ATOM 1678 O O . ALA A 1 247 ? -0.505 -3.053 -7.762 1.00 95.56 247 ALA A O 1
ATOM 1679 N N . VAL A 1 248 ? -0.478 -1.972 -9.723 1.00 96.06 248 VAL A N 1
ATOM 1680 C CA . VAL A 1 248 ? 0.895 -2.327 -10.075 1.00 96.06 248 VAL A CA 1
ATOM 1681 C C . VAL A 1 248 ? 1.614 -1.083 -10.571 1.00 96.06 248 VAL A C 1
ATOM 1683 O O . VAL A 1 248 ? 1.070 -0.340 -11.382 1.00 96.06 248 VAL A O 1
ATOM 1686 N N . ALA A 1 249 ? 2.835 -0.867 -10.097 1.00 94.81 249 ALA A N 1
ATOM 1687 C CA . ALA A 1 249 ? 3.773 0.092 -10.660 1.00 94.81 249 ALA A CA 1
ATOM 1688 C C . ALA A 1 249 ? 5.079 -0.640 -10.979 1.00 94.81 249 ALA A C 1
ATOM 1690 O O . ALA A 1 249 ? 5.634 -1.326 -10.120 1.00 94.81 249 ALA A O 1
ATOM 1691 N N . VAL A 1 250 ? 5.557 -0.522 -12.214 1.00 94.25 250 VAL A N 1
ATOM 1692 C CA . VAL A 1 250 ? 6.776 -1.185 -12.683 1.00 94.25 250 VAL A CA 1
ATOM 1693 C C . VAL A 1 250 ? 7.734 -0.143 -13.219 1.00 94.25 250 VAL A C 1
ATOM 1695 O O . VAL A 1 250 ? 7.361 0.661 -14.069 1.00 94.25 250 VAL A O 1
ATOM 1698 N N . ARG A 1 251 ? 8.975 -0.186 -12.744 1.00 92.12 251 ARG A N 1
ATOM 1699 C CA . ARG A 1 251 ? 10.099 0.533 -13.334 1.00 92.12 251 ARG A CA 1
ATOM 1700 C C . ARG A 1 251 ? 10.818 -0.397 -14.304 1.00 92.12 251 ARG A C 1
ATOM 1702 O O . ARG A 1 251 ? 11.259 -1.472 -13.894 1.00 92.12 251 ARG A O 1
ATOM 1709 N N . LEU A 1 252 ? 10.918 0.018 -15.561 1.00 91.31 252 LEU A N 1
ATOM 1710 C CA . LEU A 1 252 ? 11.498 -0.770 -16.645 1.00 91.31 252 LEU A CA 1
ATOM 1711 C C . LEU A 1 252 ? 12.885 -0.244 -17.027 1.00 91.31 252 LEU A C 1
ATOM 1713 O O . LEU A 1 252 ? 13.104 0.962 -17.119 1.00 91.31 252 LEU A O 1
ATOM 1717 N N . GLU A 1 253 ? 13.814 -1.154 -17.286 1.00 89.31 253 GLU A N 1
ATOM 1718 C CA . GLU A 1 253 ? 15.048 -0.878 -18.008 1.00 89.31 253 GLU A CA 1
ATOM 1719 C C . GLU A 1 253 ? 14.752 -0.383 -19.439 1.00 89.31 253 GLU A C 1
ATOM 1721 O O . GLU A 1 253 ? 13.662 -0.613 -19.974 1.00 89.31 253 GLU A O 1
ATOM 1726 N N . PRO A 1 254 ? 15.723 0.269 -20.105 1.00 85.88 254 PRO A N 1
ATOM 1727 C CA . PRO A 1 254 ? 15.579 0.695 -21.500 1.00 85.88 254 PRO A CA 1
ATOM 1728 C C . PRO A 1 254 ? 15.306 -0.451 -22.487 1.00 85.88 254 PRO A C 1
ATOM 1730 O O . PRO A 1 254 ? 14.765 -0.208 -23.565 1.00 85.88 254 PRO A O 1
ATOM 1733 N N . ASP A 1 255 ? 15.688 -1.684 -22.143 1.00 88.81 255 ASP A N 1
ATOM 1734 C CA . ASP A 1 255 ? 15.409 -2.895 -22.924 1.00 88.81 255 ASP A CA 1
ATOM 1735 C C . ASP A 1 255 ? 14.016 -3.495 -22.637 1.00 88.81 255 ASP A C 1
ATOM 1737 O O . ASP A 1 255 ? 13.598 -4.444 -23.302 1.00 88.81 255 ASP A O 1
ATOM 1741 N N . GLY A 1 256 ? 13.275 -2.915 -21.686 1.00 89.69 256 GLY A N 1
ATOM 1742 C CA . GLY A 1 256 ? 11.959 -3.363 -21.246 1.00 89.69 256 GLY A CA 1
ATOM 1743 C C . GLY A 1 256 ? 11.975 -4.359 -20.082 1.00 89.69 256 GLY A C 1
ATOM 1744 O O . GLY A 1 256 ? 10.901 -4.799 -19.671 1.00 89.69 256 GLY A O 1
ATOM 1745 N N . GLY A 1 257 ? 13.139 -4.721 -19.532 1.00 90.81 257 GLY A N 1
ATOM 1746 C CA . GLY A 1 257 ? 13.239 -5.591 -18.358 1.00 90.81 257 GLY A CA 1
ATOM 1747 C C . GLY A 1 257 ? 12.734 -4.912 -17.072 1.00 90.81 257 GLY A C 1
ATOM 1748 O O . GLY A 1 257 ? 12.988 -3.729 -16.866 1.00 90.81 257 GLY A O 1
ATOM 1749 N N . PRO A 1 258 ? 12.010 -5.596 -16.169 1.00 92.00 258 PRO A N 1
ATOM 1750 C CA . PRO A 1 258 ? 11.541 -4.980 -14.928 1.00 92.00 258 PRO A CA 1
ATOM 1751 C C . PRO A 1 258 ? 12.664 -4.869 -13.886 1.00 92.00 258 PRO A C 1
ATOM 1753 O O . PRO A 1 258 ? 13.079 -5.871 -13.316 1.00 92.00 258 PRO A O 1
ATOM 1756 N N . LEU A 1 259 ? 13.087 -3.647 -13.551 1.00 91.12 259 LEU A N 1
ATOM 1757 C CA . LEU A 1 259 ? 14.014 -3.386 -12.437 1.00 91.12 259 LEU A CA 1
ATOM 1758 C C . LEU A 1 259 ? 13.327 -3.533 -11.083 1.00 91.12 259 LEU A C 1
ATOM 1760 O O . LEU A 1 259 ? 13.878 -4.036 -10.108 1.00 91.12 259 LEU A O 1
ATOM 1764 N N . LEU A 1 260 ? 12.114 -3.001 -10.986 1.00 93.81 260 LEU A N 1
ATOM 1765 C CA . LEU A 1 260 ? 11.454 -2.841 -9.704 1.00 93.81 260 LEU A CA 1
ATOM 1766 C C . LEU A 1 260 ? 9.952 -2.866 -9.905 1.00 93.81 260 LEU A C 1
ATOM 1768 O O . LEU A 1 260 ? 9.392 -2.034 -10.616 1.00 93.81 260 LEU A O 1
ATOM 1772 N N . THR A 1 261 ? 9.315 -3.848 -9.285 1.00 95.69 261 THR A N 1
ATOM 1773 C CA . THR A 1 261 ? 7.872 -4.052 -9.356 1.00 95.69 261 THR A CA 1
ATOM 1774 C C . THR A 1 261 ? 7.273 -3.806 -7.988 1.00 95.69 261 THR A C 1
ATOM 1776 O O . THR A 1 261 ? 7.728 -4.374 -6.998 1.00 95.69 261 THR A O 1
ATOM 1779 N N . VAL A 1 262 ? 6.235 -2.982 -7.939 1.00 97.19 262 VAL A N 1
ATOM 1780 C CA . VAL A 1 262 ? 5.466 -2.688 -6.735 1.00 97.19 262 VAL A CA 1
ATOM 1781 C C . VAL A 1 262 ? 4.033 -3.120 -6.986 1.00 97.19 262 VAL A C 1
ATOM 1783 O O . VAL A 1 262 ? 3.418 -2.662 -7.946 1.00 97.19 262 VAL A O 1
ATOM 1786 N N . VAL A 1 263 ? 3.496 -3.988 -6.135 1.00 97.50 263 VAL A N 1
ATOM 1787 C CA . VAL A 1 263 ? 2.124 -4.495 -6.259 1.00 97.50 263 VAL A CA 1
ATOM 1788 C C . VAL A 1 263 ? 1.347 -4.162 -4.993 1.00 97.50 263 VAL A C 1
ATOM 1790 O O . VAL A 1 263 ? 1.753 -4.562 -3.911 1.00 97.50 263 VAL A O 1
ATOM 1793 N N . LEU A 1 264 ? 0.226 -3.459 -5.107 1.00 97.81 264 LEU A N 1
ATOM 1794 C CA . LEU A 1 264 ? -0.778 -3.355 -4.049 1.00 97.81 264 LEU A CA 1
ATOM 1795 C C . LEU A 1 264 ? -1.781 -4.493 -4.211 1.00 97.81 264 LEU A C 1
ATOM 1797 O O . LEU A 1 264 ? -2.335 -4.650 -5.294 1.00 97.81 264 LEU A O 1
ATOM 1801 N N . VAL A 1 265 ? -2.046 -5.242 -3.143 1.00 97.75 265 VAL A N 1
ATOM 1802 C CA . VAL A 1 265 ? -3.115 -6.247 -3.090 1.00 97.75 265 VAL A CA 1
ATOM 1803 C C . VAL A 1 265 ? -3.962 -6.077 -1.824 1.00 97.75 265 VAL A C 1
ATOM 1805 O O . VAL A 1 265 ? -3.427 -5.742 -0.763 1.00 97.75 265 VAL A O 1
ATOM 1808 N N . PRO A 1 266 ? -5.277 -6.361 -1.874 1.00 96.94 266 PRO A N 1
ATOM 1809 C CA . PRO A 1 266 ? -6.168 -6.144 -0.734 1.00 96.94 266 PRO A CA 1
ATOM 1810 C C . PRO A 1 266 ? -5.965 -7.156 0.406 1.00 96.94 266 PRO A C 1
ATOM 1812 O O . PRO A 1 266 ? -6.409 -6.926 1.530 1.00 96.94 266 PRO A O 1
ATOM 1815 N N . GLY A 1 267 ? -5.296 -8.287 0.158 1.00 96.12 267 GLY A N 1
ATOM 1816 C CA . GLY A 1 267 ? -5.056 -9.300 1.182 1.00 96.12 267 GLY A CA 1
ATOM 1817 C C . GLY A 1 267 ? -4.018 -10.346 0.786 1.00 96.12 267 GLY A C 1
ATOM 1818 O O . GLY A 1 267 ? -3.682 -10.507 -0.384 1.00 96.12 267 GLY A O 1
ATOM 1819 N N . LEU A 1 268 ? -3.545 -11.104 1.780 1.00 95.06 268 LEU A N 1
ATOM 1820 C CA . LEU A 1 268 ? -2.488 -12.116 1.620 1.00 95.06 268 LEU A CA 1
ATOM 1821 C C . LEU A 1 268 ? -2.849 -13.257 0.653 1.00 95.06 268 LEU A C 1
ATOM 1823 O O . LEU A 1 268 ? -1.962 -13.914 0.125 1.00 95.06 268 LEU A O 1
ATOM 1827 N N . HIS A 1 269 ? -4.137 -13.501 0.402 1.00 94.94 269 HIS A N 1
ATOM 1828 C CA . HIS A 1 269 ? -4.593 -14.534 -0.534 1.00 94.94 269 HIS A CA 1
ATOM 1829 C C . HIS A 1 269 ? -4.353 -14.166 -2.009 1.00 94.94 269 HIS A C 1
ATOM 1831 O O . HIS A 1 269 ? -4.400 -15.047 -2.861 1.00 94.94 269 HIS A O 1
ATOM 1837 N N . LEU A 1 270 ? -4.078 -12.889 -2.304 1.00 95.88 270 LEU A N 1
ATOM 1838 C CA . LEU A 1 270 ? -3.692 -12.396 -3.632 1.00 95.88 270 LEU A CA 1
ATOM 1839 C C . LEU A 1 270 ? -2.192 -12.096 -3.726 1.00 95.88 270 LEU A C 1
ATOM 1841 O O . LEU A 1 270 ? -1.744 -11.470 -4.684 1.00 95.88 270 LEU A O 1
ATOM 1845 N N . LEU A 1 271 ? -1.405 -12.516 -2.732 1.00 96.12 271 LEU A N 1
ATOM 1846 C CA . LEU A 1 271 ? 0.030 -12.280 -2.720 1.00 96.12 271 LEU A CA 1
ATOM 1847 C C . LEU A 1 271 ? 0.690 -12.955 -3.940 1.00 96.12 271 LEU A C 1
ATOM 1849 O O . LEU A 1 271 ? 0.487 -14.157 -4.151 1.00 96.12 271 LEU A O 1
ATOM 1853 N N . PRO A 1 272 ? 1.506 -12.230 -4.729 1.00 95.31 272 PRO A N 1
ATOM 1854 C CA . PRO A 1 272 ? 2.287 -12.832 -5.800 1.00 95.31 272 PRO A CA 1
ATOM 1855 C C . PRO A 1 272 ? 3.164 -13.980 -5.287 1.00 95.31 272 PRO A C 1
ATOM 1857 O O . PRO A 1 272 ? 3.686 -13.939 -4.172 1.00 95.31 272 PRO A O 1
ATOM 1860 N N . ARG A 1 273 ? 3.391 -15.002 -6.122 1.00 95.38 273 ARG A N 1
ATOM 1861 C CA . ARG A 1 273 ? 4.275 -16.137 -5.776 1.00 95.38 273 ARG A CA 1
ATOM 1862 C C . ARG A 1 273 ? 5.727 -15.705 -5.540 1.00 95.38 273 ARG A C 1
ATOM 1864 O O . ARG A 1 273 ? 6.479 -16.396 -4.850 1.00 95.38 273 ARG A O 1
ATOM 1871 N N . GLN A 1 274 ? 6.129 -14.592 -6.147 1.00 93.88 274 GLN A N 1
ATOM 1872 C CA . GLN A 1 274 ? 7.458 -14.013 -6.030 1.00 93.88 274 GLN A CA 1
ATOM 1873 C C . GLN A 1 274 ? 7.357 -12.604 -5.452 1.00 93.88 274 GLN A C 1
ATOM 1875 O O . GLN A 1 274 ? 6.673 -11.745 -5.999 1.00 93.88 274 GLN A O 1
ATOM 1880 N N . TRP A 1 275 ? 8.035 -12.400 -4.329 1.00 96.12 275 TRP A N 1
ATOM 1881 C CA . TRP A 1 275 ? 8.207 -11.115 -3.665 1.00 96.12 275 TRP A CA 1
ATOM 1882 C C . TRP A 1 275 ? 9.504 -11.147 -2.848 1.00 96.12 275 TRP A C 1
ATOM 1884 O O . TRP A 1 275 ? 9.924 -12.218 -2.402 1.00 96.12 275 TRP A O 1
ATOM 1894 N N . ASP A 1 276 ? 10.119 -9.987 -2.655 1.00 95.75 276 ASP A N 1
ATOM 1895 C CA . ASP A 1 276 ? 11.342 -9.801 -1.866 1.00 95.75 276 ASP A CA 1
ATOM 1896 C C . ASP A 1 276 ? 11.040 -9.052 -0.569 1.00 95.75 276 ASP A C 1
ATOM 1898 O O . ASP A 1 276 ? 11.541 -9.405 0.501 1.00 95.75 276 ASP A O 1
ATOM 1902 N N . HIS A 1 277 ? 10.151 -8.059 -0.659 1.00 96.75 277 HIS A N 1
ATOM 1903 C CA . HIS A 1 277 ? 9.709 -7.252 0.470 1.00 96.75 277 HIS A CA 1
ATOM 1904 C C . HIS A 1 277 ? 8.189 -7.136 0.519 1.00 96.75 277 HIS A C 1
ATOM 1906 O O . HIS A 1 277 ? 7.530 -6.899 -0.492 1.00 96.75 277 HIS A O 1
ATOM 1912 N N . LEU A 1 278 ? 7.644 -7.269 1.722 1.00 97.62 278 LEU A N 1
ATOM 1913 C CA . LEU A 1 278 ? 6.222 -7.208 2.015 1.00 97.62 278 LEU A CA 1
ATOM 1914 C C . LEU A 1 278 ? 5.950 -6.066 2.991 1.00 97.62 278 LEU A C 1
ATOM 1916 O O . LEU A 1 278 ? 6.498 -6.053 4.090 1.00 97.62 278 LEU A O 1
ATOM 1920 N N . VAL A 1 279 ? 5.091 -5.127 2.612 1.00 98.00 279 VAL A N 1
ATOM 1921 C CA . VAL A 1 279 ? 4.597 -4.043 3.463 1.00 98.00 279 VAL A CA 1
ATOM 1922 C C . VAL A 1 279 ? 3.143 -4.331 3.799 1.00 98.00 279 VAL A C 1
ATOM 1924 O O . VAL A 1 279 ? 2.259 -4.143 2.970 1.00 98.00 279 VAL A O 1
ATOM 1927 N N . GLU A 1 280 ? 2.872 -4.782 5.016 1.00 98.00 280 GLU A N 1
ATOM 1928 C CA . GLU A 1 280 ? 1.501 -4.956 5.479 1.00 98.00 280 GLU A CA 1
ATOM 1929 C C . GLU A 1 280 ? 0.987 -3.667 6.112 1.00 98.00 280 GLU A C 1
ATOM 1931 O O . GLU A 1 280 ? 1.593 -3.112 7.035 1.00 98.00 280 GLU A O 1
ATOM 1936 N N . VAL A 1 281 ? -0.161 -3.219 5.623 1.00 98.00 281 VAL A N 1
ATOM 1937 C CA . VAL A 1 281 ? -0.865 -2.022 6.053 1.00 98.00 281 VAL A CA 1
ATOM 1938 C C . VAL A 1 281 ? -2.152 -2.446 6.743 1.00 98.00 281 VAL A C 1
ATOM 1940 O O . VAL A 1 281 ? -3.073 -2.986 6.132 1.00 98.00 281 VAL A O 1
ATOM 1943 N N . SER A 1 282 ? -2.221 -2.179 8.042 1.00 96.94 282 SER A N 1
ATOM 1944 C CA . SER A 1 282 ? -3.372 -2.509 8.878 1.00 96.94 282 SER A CA 1
ATOM 1945 C C . SER A 1 282 ? -3.893 -1.268 9.601 1.00 96.94 282 SER A C 1
ATOM 1947 O O . SER A 1 282 ? -3.258 -0.213 9.619 1.00 96.94 282 SER A O 1
ATOM 1949 N N . ARG A 1 283 ? -5.020 -1.409 10.307 1.00 94.69 283 ARG A N 1
ATOM 1950 C CA . ARG A 1 283 ? -5.518 -0.366 11.225 1.00 94.69 283 ARG A CA 1
ATOM 1951 C C . ARG A 1 283 ? -4.544 -0.023 12.363 1.00 94.69 283 ARG A C 1
ATOM 1953 O O . ARG A 1 283 ? -4.732 0.985 13.029 1.00 94.69 283 ARG A O 1
ATOM 1960 N N . HIS A 1 284 ? -3.557 -0.883 12.623 1.00 95.31 284 HIS A N 1
ATOM 1961 C CA . HIS A 1 284 ? -2.559 -0.711 13.681 1.00 95.31 284 HIS A CA 1
ATOM 1962 C C . HIS A 1 284 ? -1.249 -0.089 13.171 1.00 95.31 284 HIS A C 1
ATOM 1964 O O . HIS A 1 284 ? -0.298 0.028 13.937 1.00 95.31 284 HIS A O 1
ATOM 1970 N N . GLY A 1 285 ? -1.192 0.306 11.895 1.00 95.94 285 GLY A N 1
ATOM 1971 C CA . GLY A 1 285 ? -0.006 0.876 11.262 1.00 95.94 285 GLY A CA 1
ATOM 1972 C C . GLY A 1 285 ? 0.583 -0.035 10.189 1.00 95.94 285 GLY A C 1
ATOM 1973 O O . GLY A 1 285 ? -0.081 -0.955 9.700 1.00 95.94 285 GLY A O 1
ATOM 1974 N N . CYS A 1 286 ? 1.830 0.252 9.817 1.00 98.25 286 CYS A N 1
ATOM 1975 C CA . CYS A 1 286 ? 2.548 -0.440 8.753 1.00 98.25 286 CYS A CA 1
ATOM 1976 C C . CYS A 1 286 ? 3.670 -1.309 9.325 1.00 98.25 286 CYS A C 1
ATOM 1978 O O . CYS A 1 286 ? 4.360 -0.916 10.268 1.00 98.25 286 CYS A O 1
ATOM 1980 N N . ARG A 1 287 ? 3.880 -2.485 8.736 1.00 97.69 287 ARG A N 1
ATOM 1981 C CA . ARG A 1 287 ? 5.003 -3.367 9.065 1.00 97.69 287 ARG A CA 1
ATOM 1982 C C . ARG A 1 287 ? 5.641 -3.925 7.804 1.00 97.69 287 ARG A C 1
ATOM 1984 O O . ARG A 1 287 ? 4.945 -4.204 6.836 1.00 97.69 287 ARG A O 1
ATOM 1991 N N . VAL A 1 288 ? 6.958 -4.087 7.829 1.00 97.44 288 VAL A N 1
ATOM 1992 C CA . VAL A 1 288 ? 7.744 -4.634 6.719 1.00 97.44 288 VAL A CA 1
ATOM 1993 C C . VAL A 1 288 ? 8.285 -6.004 7.096 1.00 97.44 288 VAL A C 1
ATOM 1995 O O . VAL A 1 288 ? 8.739 -6.199 8.224 1.00 97.44 288 VAL A O 1
ATOM 1998 N N . GLN A 1 289 ? 8.255 -6.930 6.149 1.00 96.44 289 GLN A N 1
ATOM 1999 C CA . GLN A 1 289 ? 8.891 -8.237 6.230 1.00 96.44 289 GLN A CA 1
ATOM 2000 C C . GLN A 1 289 ? 9.717 -8.474 4.962 1.00 96.44 289 GLN A C 1
ATOM 2002 O O . GLN A 1 289 ? 9.315 -8.099 3.861 1.00 96.44 289 GLN A O 1
ATOM 2007 N N . ASP A 1 290 ? 10.887 -9.079 5.125 1.00 95.00 290 ASP A N 1
ATOM 2008 C CA . ASP A 1 290 ? 11.695 -9.590 4.024 1.00 95.00 290 ASP A CA 1
ATOM 2009 C C . ASP A 1 290 ? 11.287 -11.030 3.672 1.00 95.00 290 ASP A C 1
ATOM 2011 O O . ASP A 1 290 ? 10.674 -11.743 4.470 1.00 95.00 290 ASP A O 1
ATOM 2015 N N . ARG A 1 291 ? 11.644 -11.498 2.475 1.00 93.12 291 ARG A N 1
ATOM 2016 C CA . ARG A 1 291 ? 11.325 -12.867 2.043 1.00 93.12 291 ARG A CA 1
ATOM 2017 C C . ARG A 1 291 ? 11.909 -13.946 2.959 1.00 93.12 291 ARG A C 1
ATOM 2019 O O . ARG A 1 291 ? 11.351 -15.037 3.046 1.00 93.12 291 ARG A O 1
ATOM 2026 N N . SER A 1 292 ? 13.015 -13.649 3.648 1.00 91.69 292 SER A N 1
ATOM 2027 C CA . SER A 1 292 ? 13.627 -14.574 4.610 1.00 91.69 292 SER A CA 1
ATOM 2028 C C . SER A 1 292 ? 12.690 -14.895 5.783 1.00 91.69 292 SER A C 1
ATOM 2030 O O . SER A 1 292 ? 12.834 -15.935 6.426 1.00 91.69 292 SER A O 1
ATOM 2032 N N . GLY A 1 293 ? 11.696 -14.033 6.031 1.00 81.94 293 GLY A N 1
ATOM 2033 C CA . GLY A 1 293 ? 10.661 -14.237 7.032 1.00 81.94 293 GLY A CA 1
ATOM 2034 C C . GLY A 1 293 ? 11.150 -14.020 8.461 1.00 81.94 293 GLY A C 1
ATOM 2035 O O . GLY A 1 293 ? 10.417 -14.336 9.397 1.00 81.94 293 GLY A O 1
ATOM 2036 N N . ALA A 1 294 ? 12.358 -13.479 8.647 1.00 78.38 294 ALA A N 1
ATOM 2037 C CA . ALA A 1 294 ? 13.042 -13.494 9.934 1.00 78.38 294 ALA A CA 1
ATOM 2038 C C . ALA A 1 294 ? 12.334 -12.645 11.001 1.00 78.38 294 ALA A C 1
ATOM 2040 O O . ALA A 1 294 ? 12.312 -13.032 12.172 1.00 78.38 294 ALA A O 1
ATOM 2041 N N . ARG A 1 295 ? 11.734 -11.500 10.632 1.00 90.81 295 ARG A N 1
ATOM 2042 C CA . ARG A 1 295 ? 10.969 -10.667 11.574 1.00 90.81 295 ARG A CA 1
ATOM 2043 C C . ARG A 1 295 ? 10.150 -9.577 10.886 1.00 90.81 295 ARG A C 1
ATOM 2045 O O . ARG A 1 295 ? 10.623 -8.921 9.964 1.00 90.81 295 ARG A O 1
ATOM 2052 N N . TRP A 1 296 ? 8.963 -9.304 11.423 1.00 96.56 296 TRP A N 1
ATOM 2053 C CA . TRP A 1 296 ? 8.222 -8.084 11.107 1.00 96.56 296 TRP A CA 1
ATOM 2054 C C . TRP A 1 296 ? 8.854 -6.865 11.783 1.00 96.56 296 TRP A C 1
ATOM 2056 O O . TRP A 1 296 ? 9.106 -6.881 12.990 1.00 96.56 296 TRP A O 1
ATOM 2066 N N . THR A 1 297 ? 9.044 -5.791 11.020 1.00 96.50 297 THR A N 1
ATOM 2067 C CA . THR A 1 297 ? 9.531 -4.496 11.512 1.00 96.50 297 THR A CA 1
ATOM 2068 C C . THR A 1 297 ? 8.438 -3.447 11.365 1.00 96.50 297 THR A C 1
ATOM 2070 O O . THR A 1 297 ? 8.045 -3.122 10.247 1.00 96.50 297 THR A O 1
ATOM 2073 N N . THR A 1 298 ? 7.938 -2.906 12.477 1.00 97.62 298 THR A N 1
ATOM 2074 C CA . THR A 1 298 ? 6.972 -1.798 12.452 1.00 97.62 298 THR A CA 1
ATOM 2075 C C . THR A 1 298 ? 7.628 -0.540 11.897 1.00 97.62 298 THR A C 1
ATOM 2077 O O . THR A 1 298 ? 8.736 -0.184 12.310 1.00 97.62 298 THR A O 1
ATOM 2080 N N . ILE A 1 299 ? 6.931 0.140 10.988 1.00 97.88 299 ILE A N 1
ATOM 2081 C CA . ILE A 1 299 ? 7.393 1.380 10.374 1.00 97.88 299 ILE A CA 1
ATOM 2082 C C . ILE A 1 299 ? 6.323 2.472 10.419 1.00 97.88 299 ILE A C 1
ATOM 2084 O O . ILE A 1 299 ? 5.129 2.217 10.261 1.00 97.88 299 ILE A O 1
ATOM 2088 N N . GLU A 1 300 ? 6.775 3.709 10.576 1.00 97.50 300 GLU A N 1
ATOM 2089 C CA . GLU A 1 300 ? 6.049 4.901 10.160 1.00 97.50 300 GLU A CA 1
ATOM 2090 C C . GLU A 1 300 ? 6.302 5.092 8.655 1.00 97.50 300 GLU A C 1
ATOM 2092 O O . GLU A 1 300 ? 7.451 5.345 8.269 1.00 97.50 300 GLU A O 1
ATOM 2097 N N . PRO A 1 301 ? 5.294 4.894 7.785 1.00 96.44 301 PRO A N 1
ATOM 2098 C CA . PRO A 1 301 ? 5.511 4.886 6.347 1.00 96.44 301 PRO A CA 1
ATOM 2099 C C . PRO A 1 301 ? 5.851 6.280 5.818 1.00 96.44 301 PRO A C 1
ATOM 2101 O O . PRO A 1 301 ? 5.335 7.290 6.301 1.00 96.44 301 PRO A O 1
ATOM 2104 N N . VAL A 1 302 ? 6.661 6.339 4.760 1.00 93.31 302 VAL A N 1
ATOM 2105 C CA . VAL A 1 302 ? 6.761 7.565 3.962 1.00 93.31 302 VAL A CA 1
ATOM 2106 C C . VAL A 1 302 ? 5.443 7.733 3.214 1.00 93.31 302 VAL A C 1
ATOM 2108 O O . VAL A 1 302 ? 5.129 6.948 2.324 1.00 93.31 302 VAL A O 1
ATOM 2111 N N . LEU A 1 303 ? 4.664 8.744 3.584 1.00 92.00 303 LEU A N 1
ATOM 2112 C CA . LEU A 1 303 ? 3.448 9.112 2.866 1.00 92.00 303 LEU A CA 1
ATOM 2113 C C . LEU A 1 303 ? 3.776 10.169 1.812 1.00 92.00 303 LEU A C 1
ATOM 2115 O O . LEU A 1 303 ? 4.690 10.975 2.025 1.00 92.00 303 LEU A O 1
ATOM 2119 N N . PRO A 1 304 ? 3.054 10.190 0.677 1.00 79.94 304 PRO A N 1
ATOM 2120 C CA . PRO A 1 304 ? 3.221 11.267 -0.274 1.00 79.94 304 PRO A CA 1
ATOM 2121 C C . PRO A 1 304 ? 2.885 12.553 0.472 1.00 79.94 304 PRO A C 1
ATOM 2123 O O . PRO A 1 304 ? 1.830 12.654 1.106 1.00 79.94 304 PRO A O 1
ATOM 2126 N N . VAL A 1 305 ? 3.796 13.527 0.433 1.00 74.12 305 VAL A N 1
ATOM 2127 C CA . VAL A 1 305 ? 3.438 14.876 0.855 1.00 74.12 305 VAL A CA 1
ATOM 2128 C C . VAL A 1 305 ? 2.298 15.255 -0.070 1.00 74.12 305 VAL A C 1
ATOM 2130 O O . VAL A 1 305 ? 2.483 15.326 -1.284 1.00 74.12 305 VAL A O 1
ATOM 2133 N N . LEU A 1 306 ? 1.099 15.405 0.489 1.00 57.22 306 LEU A N 1
ATOM 2134 C CA . LEU A 1 306 ? -0.020 15.993 -0.221 1.00 57.22 306 LEU A CA 1
ATOM 2135 C C . LEU A 1 306 ? 0.348 17.463 -0.407 1.00 57.22 306 LEU A C 1
ATOM 2137 O O . LEU A 1 306 ? -0.107 18.325 0.336 1.00 57.22 306 LEU A O 1
ATOM 2141 N N . THR A 1 307 ? 1.254 17.746 -1.342 1.00 54.81 307 THR A N 1
ATOM 2142 C CA . THR A 1 307 ? 1.426 19.082 -1.885 1.00 54.81 307 THR A CA 1
ATOM 2143 C C . THR A 1 307 ? 0.062 19.390 -2.451 1.00 54.81 307 THR A C 1
ATOM 2145 O O . THR A 1 307 ? -0.364 18.739 -3.405 1.00 54.81 307 THR A O 1
ATOM 2148 N N . GLU A 1 308 ? -0.680 20.237 -1.740 1.00 45.97 308 GLU A N 1
ATOM 2149 C CA . GLU A 1 308 ? -2.085 20.478 -2.002 1.00 45.97 308 GLU A CA 1
ATOM 2150 C C . GLU A 1 308 ? -2.265 20.664 -3.506 1.00 45.97 308 GLU A C 1
ATOM 2152 O O . GLU A 1 308 ? -1.776 21.627 -4.093 1.00 45.97 308 GLU A O 1
ATOM 2157 N N . ALA A 1 309 ? -3.003 19.754 -4.141 1.00 45.94 309 ALA A N 1
ATOM 2158 C CA . ALA A 1 309 ? -3.475 19.904 -5.513 1.00 45.94 309 ALA A CA 1
ATOM 2159 C C . ALA A 1 309 ? -4.466 21.090 -5.653 1.00 45.94 309 ALA A C 1
ATOM 2161 O O . ALA A 1 309 ? -5.282 21.130 -6.572 1.00 45.94 309 ALA A O 1
ATOM 2162 N N . ALA A 1 310 ? -4.408 22.059 -4.732 1.00 44.12 310 ALA A N 1
ATOM 2163 C CA . ALA A 1 310 ? -5.196 23.273 -4.653 1.00 44.12 310 ALA A CA 1
ATOM 2164 C C . ALA A 1 310 ? -4.914 24.241 -5.813 1.00 44.12 310 ALA A C 1
ATOM 2166 O O . ALA A 1 310 ? -5.777 25.058 -6.124 1.00 44.12 310 ALA A O 1
ATOM 2167 N N . ASP A 1 311 ? -3.784 24.114 -6.519 1.00 43.91 311 ASP A N 1
ATOM 2168 C CA . ASP A 1 311 ? -3.508 24.948 -7.698 1.00 43.91 311 ASP A CA 1
ATOM 2169 C C . ASP A 1 311 ? -4.104 24.404 -9.008 1.00 43.91 311 ASP A C 1
ATOM 2171 O O . ASP A 1 311 ? -4.250 25.155 -9.971 1.00 43.91 311 ASP A O 1
ATOM 2175 N N . ALA A 1 312 ? -4.565 23.147 -9.053 1.00 50.34 312 ALA A N 1
ATOM 2176 C CA . ALA A 1 312 ? -5.214 22.596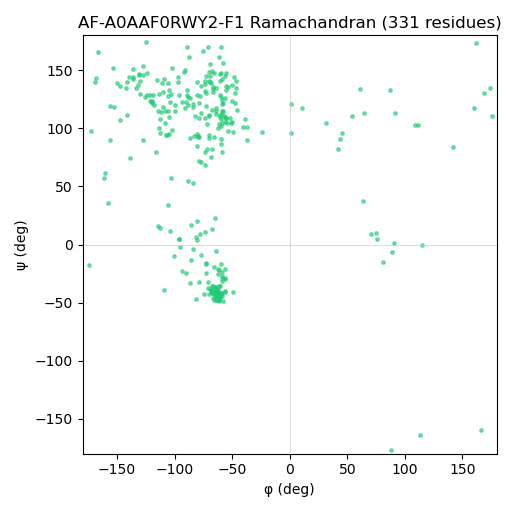 -10.250 1.00 50.34 312 ALA A CA 1
ATOM 2177 C C . ALA A 1 312 ? -6.676 23.068 -10.430 1.00 50.34 312 ALA A C 1
ATOM 2179 O O . ALA A 1 312 ? -7.283 22.831 -11.473 1.00 50.34 312 ALA A O 1
ATOM 2180 N N . GLY A 1 313 ? -7.247 23.748 -9.426 1.00 45.12 313 GLY A N 1
ATOM 2181 C CA . GLY A 1 313 ? -8.612 24.282 -9.455 1.00 45.12 313 GLY A CA 1
ATOM 2182 C C . GLY A 1 313 ? -8.716 25.778 -9.760 1.00 45.12 313 GLY A C 1
ATOM 2183 O O . GLY A 1 313 ? -9.817 26.263 -10.023 1.00 45.12 313 GLY A O 1
ATOM 2184 N N . ARG A 1 314 ? -7.604 26.529 -9.772 1.00 45.12 314 ARG A N 1
ATOM 2185 C CA . ARG A 1 314 ? -7.604 27.956 -10.137 1.00 45.12 314 ARG A CA 1
ATOM 2186 C C . ARG A 1 314 ? -7.524 28.120 -11.654 1.00 45.12 314 ARG A C 1
ATOM 2188 O O . ARG A 1 314 ? -6.670 28.821 -12.185 1.00 45.12 314 ARG A O 1
ATOM 2195 N N . VAL A 1 315 ? -8.439 27.454 -12.355 1.00 53.50 315 VAL A N 1
ATOM 2196 C CA . VAL A 1 315 ? -8.736 27.768 -13.749 1.00 53.50 315 VAL A CA 1
ATOM 2197 C C . VAL A 1 315 ? -9.311 29.179 -13.759 1.00 53.50 315 VAL A C 1
ATOM 2199 O O . VAL A 1 315 ? -10.371 29.454 -13.202 1.00 53.50 315 VAL A O 1
ATOM 2202 N N . ASP A 1 316 ? -8.519 30.063 -14.342 1.00 50.56 316 ASP A N 1
ATOM 2203 C CA . ASP A 1 316 ? -8.764 31.454 -14.674 1.00 50.56 316 ASP A CA 1
ATOM 2204 C C . ASP A 1 316 ? -10.212 31.707 -15.149 1.00 50.56 316 ASP A C 1
ATOM 2206 O O . ASP A 1 316 ? -10.530 31.662 -16.335 1.00 50.56 316 ASP A O 1
ATOM 2210 N N . ALA A 1 317 ? -11.112 32.014 -14.210 1.00 57.44 317 ALA A N 1
ATOM 2211 C CA . ALA A 1 317 ? -12.428 32.590 -14.500 1.00 57.44 317 ALA A CA 1
ATOM 2212 C C . ALA A 1 317 ? -12.325 34.077 -14.923 1.00 57.44 317 ALA A C 1
ATOM 2214 O O . ALA A 1 317 ? -13.332 34.780 -14.997 1.00 57.44 317 ALA A O 1
ATOM 2215 N N . GLY A 1 318 ? -11.112 34.579 -15.187 1.00 52.84 318 GLY A N 1
ATOM 2216 C CA . GLY A 1 318 ? -10.790 35.976 -15.443 1.00 52.84 318 GLY A CA 1
ATOM 2217 C C . GLY A 1 318 ? -10.498 36.316 -16.904 1.00 52.84 318 GLY A C 1
ATOM 2218 O O . GLY A 1 318 ? -9.689 37.203 -17.159 1.00 52.84 318 GLY A O 1
ATOM 2219 N N . ARG A 1 319 ? -11.140 35.680 -17.895 1.00 54.78 319 ARG A N 1
ATOM 2220 C CA . ARG A 1 319 ? -11.018 36.124 -19.300 1.00 54.78 319 ARG A CA 1
ATOM 2221 C C . ARG A 1 319 ? -12.345 36.078 -20.052 1.00 54.78 319 ARG A C 1
ATOM 2223 O O . ARG A 1 319 ? -12.590 35.220 -20.888 1.00 54.78 319 ARG A O 1
ATOM 2230 N N . GLY A 1 320 ? -13.209 37.043 -19.743 1.00 55.69 320 GLY A N 1
ATOM 2231 C CA . GLY A 1 320 ? -14.534 37.158 -20.353 1.00 55.69 320 GLY A CA 1
ATOM 2232 C C . GLY A 1 320 ? -15.154 38.555 -20.299 1.00 55.69 320 GLY A C 1
ATOM 2233 O O . GLY A 1 320 ? -16.365 38.676 -20.154 1.00 55.69 320 GLY A O 1
ATOM 2234 N N . HIS A 1 321 ? -14.365 39.625 -20.417 1.00 53.19 321 HIS A N 1
ATOM 2235 C CA . HIS A 1 321 ? -14.902 40.937 -20.797 1.00 53.19 321 HIS A CA 1
ATOM 2236 C C . HIS A 1 321 ? -14.316 41.361 -22.140 1.00 53.19 321 HIS A C 1
ATOM 2238 O O . HIS A 1 321 ? -13.372 42.140 -22.239 1.00 53.19 321 HIS A O 1
ATOM 2244 N N . ALA A 1 322 ? -14.904 40.789 -23.192 1.00 58.00 322 ALA A N 1
ATOM 2245 C CA . ALA A 1 322 ? -14.860 41.355 -24.525 1.00 58.00 322 ALA A CA 1
ATOM 2246 C C . ALA A 1 322 ? -15.520 42.740 -24.473 1.00 58.00 322 ALA A C 1
ATOM 2248 O O . ALA A 1 322 ? -16.729 42.867 -24.271 1.00 58.00 322 ALA A O 1
ATOM 2249 N N . GLY A 1 323 ? -14.701 43.778 -24.626 1.00 54.03 323 GLY A N 1
ATOM 2250 C CA . GLY A 1 323 ? -15.171 45.124 -24.894 1.00 54.03 323 GLY A CA 1
ATOM 2251 C C . GLY A 1 323 ? -15.942 45.147 -26.210 1.00 54.03 323 GLY A C 1
ATOM 2252 O O . GLY A 1 323 ? -15.365 45.005 -27.285 1.00 54.03 323 GLY A O 1
ATOM 2253 N N . LEU A 1 324 ? -17.251 45.359 -26.112 1.00 56.12 324 LEU A N 1
ATOM 2254 C CA . LEU A 1 324 ? -18.089 45.890 -27.182 1.00 56.12 324 LEU A CA 1
ATOM 2255 C C . LEU A 1 324 ? -17.675 47.349 -27.430 1.00 56.12 324 LEU A C 1
ATOM 2257 O O . LEU A 1 324 ? -18.270 48.286 -26.901 1.00 56.12 324 LEU A O 1
ATOM 2261 N N . ALA A 1 325 ? -16.614 47.547 -28.210 1.00 59.41 325 ALA A N 1
ATOM 2262 C CA . ALA A 1 325 ? -16.241 48.859 -28.720 1.00 59.41 325 ALA A CA 1
ATOM 2263 C C . ALA A 1 325 ? -17.107 49.202 -29.943 1.00 59.41 325 ALA A C 1
ATOM 2265 O O . ALA A 1 325 ? -16.834 48.789 -31.064 1.00 59.41 325 ALA A O 1
ATOM 2266 N N . GLY A 1 326 ? -18.185 49.937 -29.663 1.00 58.12 326 GLY A N 1
ATOM 2267 C CA . GLY A 1 326 ? -18.594 51.150 -30.375 1.00 58.12 326 GLY A CA 1
ATOM 2268 C C . GLY A 1 326 ? -18.578 51.147 -31.903 1.00 58.12 326 GLY A C 1
ATOM 2269 O O . GLY A 1 326 ? -17.597 51.540 -32.529 1.00 58.12 326 GLY A O 1
ATOM 2270 N N . ALA A 1 327 ? -19.746 50.884 -32.483 1.00 56.69 327 ALA A N 1
ATOM 2271 C CA . ALA A 1 327 ? -20.133 51.446 -33.768 1.00 56.69 327 ALA A CA 1
ATOM 2272 C C . ALA A 1 327 ? -20.578 52.917 -33.599 1.00 56.69 327 ALA A C 1
ATOM 2274 O O . ALA A 1 327 ? -21.385 53.217 -32.723 1.00 56.69 327 ALA A O 1
ATOM 2275 N N . GLY A 1 328 ? -20.127 53.801 -34.499 1.00 64.44 328 GLY A N 1
ATOM 2276 C CA . GLY A 1 328 ? -20.944 54.917 -35.000 1.00 64.44 328 GLY A CA 1
ATOM 2277 C C . GLY A 1 328 ? -20.602 56.350 -34.562 1.00 64.44 328 GLY A C 1
ATOM 2278 O O . GLY A 1 328 ? -21.035 56.806 -33.507 1.00 64.44 328 GLY A O 1
ATOM 2279 N N . ARG A 1 329 ? -19.959 57.107 -35.465 1.00 58.72 329 ARG A N 1
ATOM 2280 C CA . ARG A 1 329 ? -20.192 58.547 -35.754 1.00 58.72 329 ARG A CA 1
ATOM 2281 C C . ARG A 1 329 ? -19.353 58.905 -36.992 1.00 58.72 329 ARG A C 1
ATOM 2283 O O . ARG A 1 329 ? -18.137 58.863 -36.907 1.00 58.72 329 ARG A O 1
ATOM 2290 N N . VAL A 1 330 ? -19.885 58.941 -38.216 1.00 65.12 330 VAL A N 1
ATOM 2291 C CA . VAL A 1 330 ? -20.711 59.990 -38.857 1.00 65.12 330 VAL A CA 1
ATOM 2292 C C . VAL A 1 330 ? -20.173 61.400 -38.598 1.00 65.12 330 VAL A C 1
ATOM 2294 O O . VAL A 1 330 ? -20.549 62.039 -37.618 1.00 65.12 330 VAL A O 1
ATOM 2297 N N . GLU A 1 331 ? -19.308 61.859 -39.505 1.00 54.84 331 GLU A N 1
ATOM 2298 C CA . GLU A 1 331 ? -19.046 63.281 -39.746 1.00 54.84 331 GLU A CA 1
ATOM 2299 C C . GLU A 1 331 ? -20.230 63.932 -40.468 1.00 54.84 331 GLU A C 1
ATOM 2301 O O . GLU A 1 331 ? -20.854 63.310 -41.336 1.00 54.84 331 GLU A O 1
ATOM 2306 N N . PRO A 1 332 ? -20.513 65.199 -40.140 1.00 66.38 332 PRO A N 1
ATOM 2307 C CA . PRO A 1 332 ? -20.767 66.152 -41.214 1.00 66.38 332 PRO A CA 1
ATOM 2308 C C . PRO A 1 332 ? -20.135 67.534 -40.967 1.00 66.38 332 PRO A C 1
ATOM 2310 O O . PRO A 1 332 ? -20.219 68.057 -39.857 1.00 66.38 332 PRO A O 1
ATOM 2313 N N . GLY A 1 333 ? -19.674 68.153 -42.061 1.00 62.28 333 GLY A N 1
ATOM 2314 C CA . GLY A 1 333 ? -19.706 69.610 -42.270 1.00 62.28 333 GLY A CA 1
ATOM 2315 C C . GLY A 1 333 ? -18.458 70.383 -41.887 1.00 62.28 333 GLY A C 1
ATOM 2316 O O . GLY A 1 333 ? -18.382 70.796 -40.713 1.00 62.28 333 GLY A O 1
#